Protein AF-A0A956MXD4-F1 (afdb_monomer)

Secondary structure (DSSP, 8-state):
---------TT-EEEE-S--EEEEE-TTS-EEEEE-TT-EEEEEEE-SSEEEEEEEETTTTEEEEEEEEGGGEEEEEPPPPTT-EEEES-S-TTTS--TTTT-EEEEEEE-SSEEEEEESSSTT-EEEEEGGGEEEPPGGG-SSHHHHHHHHHHHHHHHHHHHHHHHHHHHHHHHHHHHHHHHHHHHHHHHHHHHHHHHHTT-

Sequence (203 aa):
MNNKNIQIQIGDKVKVTQDLWVQWKEFGGPDNKCNLKDKEGVIVSVHEGYVTLQFDDEVLRLSGQHNISIANIEKYDILYKKGDRVKIINFDSITGLDPNKNDIGNVVEDNGKYVKVNIKNDIYEWRNMYRNSIEPLNDDIIMDNTNNEKELIDREFNNYKGSLCDMIRTAQREKSNIEQRILDLTNELNRIEKLRNNINGII

Foldseek 3Di:
DDPPPDDDDAFFKKAFADFDKDWDDDDVDDIDIDTRHRFIFGFHADDVQWTWTQGDDPPVPSGDTDIDGPVRIDTDGDDADFFFKKFFCAADPPPNDDPRHRFIWTFHDDDRQWTWTDTDPPDDDTDTGGRVRIGTDDPVPPPPVVVVVVVVVVVVVVVVVVVVVVVVVVVVVVVVVVVVVVVVVVVVVVVVVVVVVVVVVVD

Mean predicted aligned error: 18.54 Å

Structure (mmCIF, N/CA/C/O backbone):
data_AF-A0A956MXD4-F1
#
_entry.id   AF-A0A956MXD4-F1
#
loop_
_atom_site.group_PDB
_atom_site.id
_atom_site.type_symbol
_atom_site.label_atom_id
_atom_site.label_alt_id
_atom_site.label_comp_id
_atom_site.label_asym_id
_atom_site.label_entity_id
_atom_site.label_seq_id
_atom_site.pdbx_PDB_ins_code
_atom_site.Cartn_x
_atom_site.Cartn_y
_atom_site.Cartn_z
_atom_site.occupancy
_atom_site.B_iso_or_equiv
_atom_site.auth_seq_id
_atom_site.auth_comp_id
_atom_site.auth_asym_id
_atom_site.auth_atom_id
_atom_site.pdbx_PDB_model_num
ATOM 1 N N . MET A 1 1 ? 19.499 15.879 -2.346 1.00 28.41 1 MET A N 1
ATOM 2 C CA . MET A 1 1 ? 18.985 14.982 -3.402 1.00 28.41 1 MET A CA 1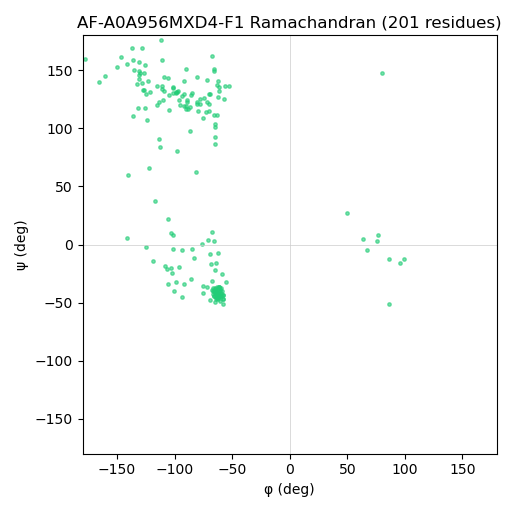
ATOM 3 C C . MET A 1 1 ? 18.239 13.864 -2.701 1.00 28.41 1 MET A C 1
ATOM 5 O O . MET A 1 1 ? 18.867 13.112 -1.971 1.00 28.41 1 MET A O 1
ATOM 9 N N . ASN A 1 2 ? 16.910 13.833 -2.813 1.00 25.27 2 ASN A N 1
ATOM 10 C CA . ASN A 1 2 ? 16.103 12.775 -2.208 1.00 25.27 2 ASN A CA 1
ATOM 11 C C . ASN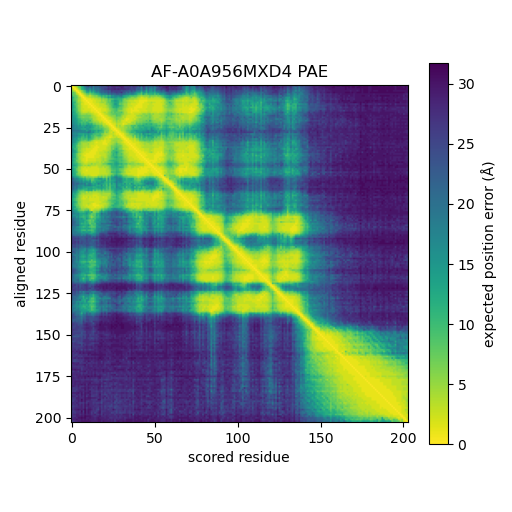 A 1 2 ? 16.258 11.517 -3.060 1.00 25.27 2 ASN A C 1
ATOM 13 O O . ASN A 1 2 ? 15.747 11.473 -4.178 1.00 25.27 2 ASN A O 1
ATOM 17 N N . ASN A 1 3 ? 16.966 10.516 -2.535 1.00 27.66 3 ASN A N 1
ATOM 18 C CA . ASN A 1 3 ? 1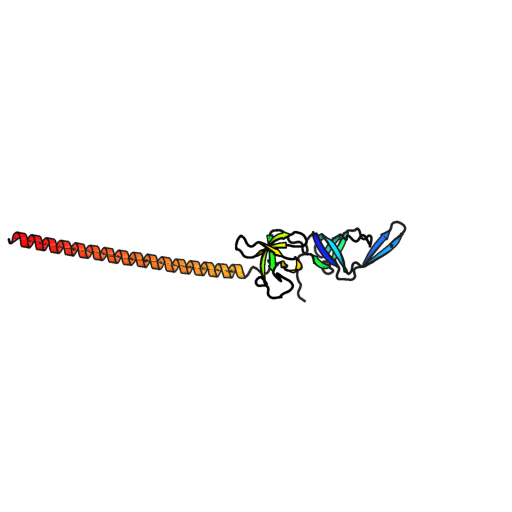6.921 9.161 -3.069 1.00 27.66 3 ASN A CA 1
ATOM 19 C C . ASN A 1 3 ? 15.498 8.637 -2.864 1.00 27.66 3 ASN A C 1
ATOM 21 O O . ASN A 1 3 ? 15.159 8.110 -1.807 1.00 27.66 3 ASN A O 1
ATOM 25 N N . LYS A 1 4 ? 14.643 8.814 -3.875 1.00 39.03 4 LYS A N 1
ATOM 26 C CA . LYS A 1 4 ? 13.468 7.964 -4.024 1.00 39.03 4 LYS A CA 1
ATOM 27 C C . LYS A 1 4 ? 14.018 6.567 -4.299 1.00 39.03 4 LYS A C 1
ATOM 29 O O . LYS A 1 4 ? 14.466 6.300 -5.409 1.00 39.03 4 LYS A O 1
ATOM 34 N N . ASN A 1 5 ? 14.041 5.709 -3.281 1.00 43.53 5 ASN A N 1
ATOM 35 C CA . ASN A 1 5 ? 14.213 4.272 -3.469 1.00 43.53 5 ASN A CA 1
ATOM 36 C C . ASN A 1 5 ? 12.983 3.783 -4.239 1.00 43.53 5 ASN A C 1
ATOM 38 O O . ASN A 1 5 ? 11.954 3.446 -3.656 1.00 43.53 5 ASN A O 1
ATOM 42 N N . ILE A 1 6 ? 13.055 3.866 -5.567 1.00 53.03 6 ILE A N 1
ATOM 43 C CA . ILE A 1 6 ? 12.053 3.292 -6.453 1.00 53.03 6 ILE A CA 1
ATOM 44 C C . ILE A 1 6 ? 12.238 1.783 -6.338 1.00 53.03 6 ILE A C 1
ATOM 46 O O . ILE A 1 6 ? 13.292 1.256 -6.686 1.00 53.03 6 ILE A O 1
ATOM 50 N N . GLN A 1 7 ? 11.233 1.092 -5.805 1.00 65.38 7 GLN A N 1
ATOM 51 C CA . GLN A 1 7 ? 11.228 -0.362 -5.770 1.00 65.38 7 GLN A CA 1
ATOM 52 C C . GLN A 1 7 ? 10.969 -0.879 -7.191 1.00 65.38 7 GLN A C 1
ATOM 54 O O . GLN A 1 7 ? 9.908 -0.646 -7.784 1.00 65.38 7 GLN A O 1
ATOM 59 N N . ILE A 1 8 ? 11.978 -1.542 -7.748 1.00 71.00 8 ILE A N 1
ATOM 60 C CA . ILE A 1 8 ? 11.989 -2.051 -9.116 1.00 71.00 8 ILE A CA 1
ATOM 61 C C . ILE A 1 8 ? 11.783 -3.564 -9.081 1.00 71.00 8 ILE A C 1
ATOM 63 O O . ILE A 1 8 ? 12.469 -4.270 -8.342 1.00 71.00 8 ILE A O 1
ATOM 67 N N . GLN A 1 9 ? 10.823 -4.061 -9.856 1.00 74.12 9 GLN A N 1
ATOM 68 C CA . GLN A 1 9 ? 10.410 -5.458 -9.888 1.00 74.12 9 GLN A CA 1
ATOM 69 C C . GLN A 1 9 ? 10.348 -5.990 -11.323 1.00 74.12 9 GLN A C 1
ATOM 71 O O . GLN A 1 9 ? 10.179 -5.251 -12.290 1.00 74.12 9 GLN A O 1
ATOM 76 N N . ILE A 1 10 ? 10.454 -7.312 -11.454 1.00 76.50 10 ILE A N 1
ATOM 77 C CA . ILE A 1 10 ? 10.225 -8.008 -12.724 1.00 76.50 10 ILE A CA 1
ATOM 78 C C . ILE A 1 10 ? 8.778 -7.766 -13.181 1.00 76.50 10 ILE A C 1
ATOM 80 O O . ILE A 1 10 ? 7.843 -7.927 -12.398 1.00 76.50 10 ILE A O 1
ATOM 84 N N . GLY A 1 11 ? 8.615 -7.398 -14.451 1.00 70.31 11 GLY A N 1
ATOM 85 C CA . GLY A 1 11 ? 7.352 -7.057 -15.104 1.00 70.31 11 GLY A CA 1
ATOM 86 C C . GLY A 1 11 ? 7.043 -5.558 -15.135 1.00 70.31 11 GLY A C 1
ATOM 87 O O . GLY A 1 11 ? 6.202 -5.134 -15.926 1.00 70.31 11 GLY A O 1
ATOM 88 N N . ASP A 1 12 ? 7.725 -4.748 -14.323 1.00 77.12 12 ASP A N 1
ATOM 89 C CA . ASP A 1 12 ? 7.553 -3.297 -14.351 1.00 77.12 12 ASP A CA 1
ATOM 90 C C . ASP A 1 12 ? 7.954 -2.726 -15.714 1.00 77.12 12 ASP A C 1
ATOM 92 O O . ASP A 1 12 ? 8.972 -3.135 -16.288 1.00 77.12 12 ASP A O 1
ATOM 96 N N . LYS A 1 13 ? 7.189 -1.741 -16.204 1.00 81.56 13 LYS A N 1
ATOM 97 C CA . LYS A 1 13 ? 7.595 -0.986 -17.390 1.00 81.56 13 LYS A CA 1
ATOM 98 C C . LYS A 1 13 ? 8.338 0.264 -16.979 1.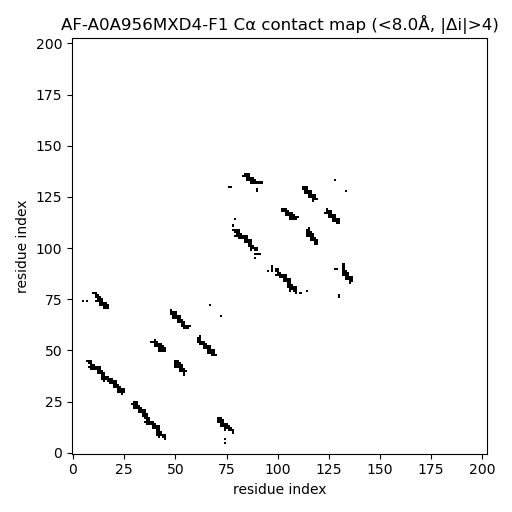00 81.56 13 LYS A C 1
ATOM 100 O O . LYS A 1 13 ? 7.874 1.075 -16.166 1.00 81.56 13 LYS A O 1
ATOM 105 N N . VAL A 1 14 ? 9.509 0.414 -17.571 1.00 83.19 14 VAL A N 1
ATOM 106 C CA . VAL A 1 14 ? 10.413 1.516 -17.289 1.00 83.19 14 VAL A CA 1
ATOM 107 C C . VAL A 1 14 ? 10.872 2.157 -18.584 1.00 83.19 14 VAL A C 1
ATOM 109 O O . VAL A 1 14 ? 10.973 1.516 -19.629 1.00 83.19 14 VAL A O 1
ATOM 112 N N . LYS A 1 15 ? 11.130 3.451 -18.500 1.00 86.31 15 LYS A N 1
ATOM 113 C CA . LYS A 1 15 ? 11.615 4.285 -19.578 1.00 86.31 15 LYS A CA 1
ATOM 114 C C . LYS A 1 15 ? 13.056 4.652 -19.272 1.00 86.31 15 LYS A C 1
ATOM 116 O O . LYS A 1 15 ? 13.367 5.054 -18.154 1.00 86.31 15 LYS A O 1
ATOM 121 N N . VAL A 1 16 ? 13.951 4.516 -20.237 1.00 85.06 16 VAL A N 1
ATOM 122 C CA . VAL A 1 16 ? 15.352 4.914 -20.053 1.00 85.06 16 VAL A CA 1
ATOM 123 C C . VAL A 1 16 ? 15.445 6.442 -20.082 1.00 85.06 16 VAL A C 1
ATOM 125 O O . VAL A 1 16 ? 14.986 7.081 -21.027 1.00 85.06 16 VAL A O 1
ATOM 128 N N . THR A 1 17 ? 16.037 7.047 -19.054 1.00 81.62 17 THR A N 1
ATOM 129 C CA . THR A 1 17 ? 16.079 8.513 -18.878 1.00 81.62 17 THR A CA 1
ATOM 130 C C . THR A 1 17 ? 17.357 9.163 -19.393 1.00 81.62 17 THR A C 1
ATOM 132 O O . THR A 1 17 ? 17.383 10.368 -19.650 1.00 81.62 17 THR A O 1
ATOM 135 N N . GLN A 1 18 ? 18.425 8.382 -19.557 1.00 81.12 18 GLN A N 1
ATOM 136 C CA . GLN A 1 18 ? 19.730 8.873 -19.993 1.00 81.12 18 GLN A CA 1
ATOM 137 C C . GLN A 1 18 ? 20.099 8.391 -21.393 1.00 81.12 18 GLN A C 1
ATOM 139 O O . GLN A 1 18 ? 19.600 7.376 -21.874 1.00 81.12 18 GLN A O 1
ATOM 144 N N . ASP A 1 19 ? 21.015 9.123 -22.028 1.00 84.00 19 ASP A N 1
ATOM 145 C CA . ASP A 1 19 ? 21.634 8.717 -23.286 1.00 84.00 19 ASP A CA 1
ATOM 146 C C . ASP A 1 19 ? 22.463 7.446 -23.070 1.00 84.00 19 ASP A C 1
ATOM 148 O O . ASP A 1 19 ? 23.558 7.483 -22.509 1.00 84.00 19 ASP A O 1
ATOM 152 N N . LEU A 1 20 ? 21.922 6.309 -23.511 1.00 81.56 20 LEU A N 1
ATOM 153 C CA . LEU A 1 20 ? 22.540 4.996 -23.374 1.00 81.56 20 LEU A CA 1
ATOM 154 C C . LEU A 1 20 ? 22.675 4.362 -24.752 1.00 81.56 20 LEU A C 1
ATOM 156 O O . LEU A 1 20 ? 21.697 3.929 -25.355 1.00 81.56 20 LEU A O 1
ATOM 160 N N . TRP A 1 21 ? 23.906 4.307 -25.248 1.00 81.38 21 TRP A N 1
ATOM 161 C CA . TRP A 1 21 ? 24.202 3.766 -26.566 1.00 81.38 21 TRP A CA 1
ATOM 162 C C . TRP A 1 21 ? 24.524 2.281 -26.471 1.00 81.38 21 TRP A C 1
ATOM 164 O O . TRP A 1 21 ? 25.501 1.892 -25.835 1.00 81.38 21 TRP A O 1
ATOM 174 N N . VAL A 1 22 ? 23.722 1.459 -27.138 1.00 78.12 22 VAL A N 1
ATOM 175 C CA . VAL A 1 22 ? 24.007 0.038 -27.331 1.00 78.12 22 VAL A CA 1
ATOM 176 C C . VAL A 1 22 ? 24.541 -0.152 -28.739 1.00 78.12 22 VAL A C 1
ATOM 178 O O . VAL A 1 22 ? 23.949 0.336 -29.701 1.00 78.12 22 VAL A O 1
ATOM 181 N N . GLN A 1 23 ? 25.668 -0.850 -28.851 1.00 75.00 23 GLN A N 1
ATOM 182 C CA . GLN A 1 23 ? 26.276 -1.217 -30.122 1.00 75.00 23 GLN A CA 1
ATOM 183 C C . GLN A 1 23 ? 26.151 -2.725 -30.325 1.00 75.00 23 GLN A C 1
ATOM 185 O O . GLN A 1 23 ? 26.399 -3.502 -29.403 1.00 75.00 23 GLN A O 1
ATOM 190 N N . TRP A 1 24 ? 25.792 -3.140 -31.533 1.00 72.06 24 TRP A N 1
ATOM 191 C CA . TRP A 1 24 ? 25.831 -4.540 -31.938 1.00 72.06 24 TRP A CA 1
ATOM 192 C C . TRP A 1 24 ? 26.421 -4.669 -33.334 1.00 72.06 24 TRP A C 1
ATOM 194 O O . TRP A 1 24 ? 26.448 -3.720 -34.120 1.00 72.06 24 TRP A O 1
ATOM 204 N N . LYS A 1 25 ? 26.902 -5.873 -33.630 1.00 69.88 25 LYS A N 1
ATOM 205 C CA . LYS A 1 25 ? 27.494 -6.211 -34.916 1.00 69.88 25 LYS A CA 1
ATOM 206 C C . LYS A 1 25 ? 26.638 -7.259 -35.598 1.00 69.88 25 LYS A C 1
ATOM 208 O O . LYS A 1 25 ? 26.445 -8.347 -35.060 1.00 69.88 25 LYS A O 1
ATOM 213 N N . GLU A 1 26 ? 26.122 -6.928 -36.773 1.00 67.06 26 GLU A N 1
ATOM 214 C CA . GLU A 1 26 ? 25.463 -7.921 -37.614 1.00 67.06 26 GLU A CA 1
ATOM 215 C C . GLU A 1 26 ? 26.515 -8.863 -38.207 1.00 67.06 26 GLU A C 1
ATOM 217 O O . GLU A 1 26 ? 27.624 -8.450 -38.560 1.00 67.06 26 GLU A O 1
ATOM 222 N N . PHE A 1 27 ? 26.190 -10.152 -38.308 1.00 59.16 27 PHE A N 1
ATOM 223 C CA . PHE A 1 27 ? 27.107 -11.124 -38.891 1.00 59.16 27 PHE A CA 1
ATOM 224 C C . PHE A 1 27 ? 27.358 -10.781 -40.368 1.00 59.16 27 PHE A C 1
ATOM 226 O O . PHE A 1 27 ? 26.455 -10.875 -41.195 1.00 59.16 27 PHE A O 1
ATOM 233 N N . GLY A 1 28 ? 28.583 -10.354 -40.691 1.00 74.69 28 GLY A N 1
ATOM 234 C CA . GLY A 1 28 ? 28.958 -9.902 -42.036 1.00 74.69 28 GLY A CA 1
ATOM 235 C C . GLY A 1 28 ? 28.481 -8.489 -42.412 1.00 74.69 28 GLY A C 1
ATOM 236 O O . GLY A 1 28 ? 28.643 -8.103 -43.567 1.00 74.69 28 GLY A O 1
ATOM 237 N N . GLY A 1 29 ? 27.917 -7.725 -41.469 1.00 74.50 29 GLY A N 1
ATOM 238 C CA . GLY A 1 29 ? 27.397 -6.370 -41.683 1.00 74.50 29 GLY A CA 1
ATOM 239 C C . GLY A 1 29 ? 28.196 -5.268 -40.967 1.00 74.50 29 GLY A C 1
ATOM 240 O O . GLY A 1 29 ? 29.159 -5.560 -40.248 1.00 74.50 29 GLY A O 1
ATOM 241 N N . PRO A 1 30 ? 27.826 -3.989 -41.175 1.00 76.00 30 PRO A N 1
ATOM 242 C CA . PRO A 1 30 ? 28.413 -2.860 -40.459 1.00 76.00 30 PRO A CA 1
ATOM 243 C C . PRO A 1 30 ? 28.036 -2.871 -38.968 1.00 76.00 30 PRO A C 1
ATOM 245 O O . PRO A 1 30 ? 27.072 -3.515 -38.550 1.00 76.00 30 PRO A O 1
ATOM 248 N N . ASP A 1 31 ? 28.796 -2.132 -38.159 1.00 77.62 31 ASP A N 1
ATOM 249 C CA . ASP A 1 31 ? 28.447 -1.907 -36.757 1.00 77.62 31 ASP A CA 1
ATOM 250 C C . ASP A 1 31 ? 27.206 -1.007 -36.661 1.00 77.62 31 ASP A C 1
ATOM 252 O O . ASP A 1 31 ? 27.164 0.080 -37.242 1.00 77.62 31 ASP A O 1
ATOM 256 N N . ASN A 1 32 ? 26.215 -1.436 -35.882 1.00 78.00 32 ASN A N 1
ATOM 257 C CA . ASN A 1 32 ? 25.004 -0.676 -35.602 1.00 78.00 32 ASN A CA 1
ATOM 258 C C . ASN A 1 32 ? 25.056 -0.120 -34.181 1.00 78.00 32 ASN A C 1
ATOM 260 O O . ASN A 1 32 ? 25.542 -0.780 -33.263 1.00 78.00 32 ASN A O 1
ATOM 264 N N . LYS A 1 33 ? 24.529 1.092 -33.988 1.00 80.69 33 LYS A N 1
ATOM 265 C CA . LYS A 1 33 ? 24.355 1.687 -32.661 1.00 80.69 33 LYS A CA 1
ATOM 266 C C . LYS A 1 33 ? 22.960 2.276 -32.516 1.00 80.69 33 LYS A C 1
ATOM 268 O O . LYS A 1 33 ? 22.482 2.953 -33.424 1.00 80.69 33 LYS A O 1
ATOM 273 N N . CYS A 1 34 ? 22.340 2.069 -31.363 1.00 79.75 34 CYS A N 1
ATOM 274 C CA . CYS A 1 34 ? 21.065 2.680 -31.014 1.00 79.75 34 CYS A CA 1
ATOM 275 C C . CYS A 1 34 ? 21.161 3.361 -29.653 1.00 79.75 34 CYS A C 1
ATOM 277 O O . CYS A 1 34 ? 21.778 2.828 -28.732 1.00 79.75 34 CYS A O 1
ATOM 279 N N . ASN A 1 35 ? 20.556 4.541 -29.540 1.00 85.38 35 ASN A N 1
ATOM 280 C CA . ASN A 1 35 ? 20.372 5.209 -28.263 1.00 85.38 35 ASN A CA 1
ATOM 281 C C . ASN A 1 35 ? 19.047 4.747 -27.654 1.00 85.38 35 ASN A C 1
ATOM 283 O O . ASN A 1 35 ? 17.998 4.866 -28.287 1.00 85.38 35 ASN A O 1
ATOM 287 N N . LEU A 1 36 ? 19.110 4.229 -26.433 1.00 84.94 36 LEU A N 1
ATOM 288 C CA . LEU A 1 36 ? 17.952 3.750 -25.695 1.00 84.94 36 LEU A CA 1
ATOM 289 C C . LEU A 1 36 ? 17.231 4.857 -24.929 1.00 84.94 36 LEU A C 1
ATOM 291 O O . LEU A 1 36 ? 16.196 4.571 -24.343 1.00 84.94 36 LEU A O 1
ATOM 295 N N . LYS A 1 37 ? 17.723 6.102 -24.922 1.00 86.88 37 LYS A N 1
ATOM 296 C CA . LYS A 1 37 ? 17.021 7.207 -24.263 1.00 86.88 37 LYS A CA 1
ATOM 297 C C . LYS A 1 37 ? 15.581 7.312 -24.750 1.00 86.88 37 LYS A C 1
ATOM 299 O O . LYS A 1 37 ? 15.293 7.201 -25.939 1.00 86.88 37 LYS A O 1
ATOM 304 N N . ASP A 1 38 ? 14.693 7.522 -23.793 1.00 82.12 38 ASP A N 1
ATOM 305 C CA . ASP A 1 38 ? 13.252 7.577 -23.959 1.00 82.12 38 ASP A CA 1
ATOM 306 C C . ASP A 1 38 ? 12.583 6.277 -24.429 1.00 82.12 38 ASP A C 1
ATOM 308 O O . ASP A 1 38 ? 11.367 6.264 -24.618 1.00 82.12 38 ASP A O 1
ATOM 312 N N . LYS A 1 39 ? 13.333 5.176 -24.567 1.00 84.69 39 LYS A N 1
ATOM 313 C CA . LYS A 1 39 ? 12.768 3.872 -24.907 1.00 84.69 39 LYS A CA 1
ATOM 314 C C . LYS A 1 39 ? 12.179 3.182 -23.696 1.00 84.69 39 LYS A C 1
ATOM 316 O O . LYS A 1 39 ? 12.697 3.266 -22.582 1.00 84.69 39 LYS A O 1
ATOM 321 N N . GLU A 1 40 ? 11.091 2.487 -23.970 1.00 85.31 40 GLU A N 1
ATOM 322 C CA . GLU A 1 40 ? 10.289 1.756 -23.010 1.00 85.31 40 GLU A CA 1
ATOM 323 C C . GLU A 1 40 ? 10.657 0.275 -23.054 1.00 85.31 40 GLU A C 1
ATOM 325 O O . GLU A 1 40 ? 10.738 -0.323 -24.127 1.00 85.31 40 GLU A O 1
ATOM 330 N N . GLY A 1 41 ? 10.891 -0.312 -21.886 1.00 84.19 41 GLY A N 1
ATOM 331 C CA . GLY A 1 41 ? 11.212 -1.724 -21.745 1.00 84.19 41 GLY A CA 1
ATOM 332 C C . GLY A 1 41 ? 10.551 -2.320 -20.512 1.00 84.19 41 GLY A C 1
ATOM 333 O O . GLY A 1 41 ? 10.237 -1.621 -19.546 1.00 84.19 41 GLY A O 1
ATOM 334 N N . VAL A 1 42 ? 10.349 -3.631 -20.548 1.00 81.44 42 VAL A N 1
ATOM 335 C CA . VAL A 1 42 ? 9.838 -4.409 -19.418 1.00 81.44 42 VAL A CA 1
ATOM 336 C C . VAL A 1 42 ? 11.016 -5.029 -18.688 1.00 81.44 42 VAL A C 1
ATOM 338 O O . VAL A 1 42 ? 11.887 -5.638 -19.309 1.00 81.44 42 VAL A O 1
ATOM 341 N N . ILE A 1 43 ? 11.052 -4.910 -17.367 1.00 81.31 43 ILE A N 1
ATOM 342 C CA . ILE A 1 43 ? 12.098 -5.554 -16.573 1.00 81.31 43 ILE A CA 1
ATOM 343 C C . ILE A 1 43 ? 11.869 -7.059 -16.554 1.00 81.31 43 ILE A C 1
ATOM 345 O O . ILE A 1 43 ? 10.827 -7.529 -16.107 1.00 81.31 43 ILE A O 1
ATOM 349 N N . VAL A 1 44 ? 12.858 -7.827 -16.996 1.00 80.25 44 VAL A N 1
ATOM 350 C CA . VAL A 1 44 ? 12.809 -9.297 -17.000 1.00 80.25 44 VAL A CA 1
ATOM 351 C C . VAL A 1 44 ? 13.698 -9.924 -15.927 1.00 80.25 44 VAL A C 1
ATOM 353 O O . VAL A 1 44 ? 13.433 -11.044 -15.499 1.00 80.25 44 VAL A O 1
ATOM 356 N N . SER A 1 45 ? 14.697 -9.196 -15.422 1.00 79.44 45 SER A N 1
ATOM 357 C CA . SER A 1 45 ? 15.460 -9.573 -14.227 1.00 79.44 45 SER A CA 1
ATOM 358 C C . SER A 1 45 ? 15.979 -8.345 -13.477 1.00 79.44 45 SER A C 1
ATOM 360 O O . SER A 1 45 ? 16.189 -7.276 -14.055 1.00 79.44 45 SER A O 1
ATOM 362 N N . VAL A 1 46 ? 16.176 -8.503 -12.166 1.00 80.12 46 VAL A N 1
ATOM 363 C CA . VAL A 1 46 ? 16.692 -7.463 -11.268 1.00 80.12 46 VAL A CA 1
ATOM 364 C C . VAL A 1 46 ? 17.968 -7.972 -10.611 1.00 80.12 46 VAL A C 1
ATOM 366 O O . VAL A 1 46 ? 17.995 -9.080 -10.076 1.00 80.12 46 VAL A O 1
ATOM 369 N N . HIS A 1 47 ? 19.014 -7.153 -10.645 1.00 83.69 47 HIS A N 1
ATOM 370 C CA . HIS A 1 47 ? 20.309 -7.416 -10.033 1.00 83.69 47 HIS A CA 1
ATOM 371 C C . HIS A 1 47 ? 20.725 -6.226 -9.158 1.00 83.69 47 HIS A C 1
ATOM 373 O O . HIS A 1 47 ? 20.120 -5.152 -9.198 1.00 83.69 47 HIS A O 1
ATOM 379 N N . GLU A 1 48 ? 21.769 -6.399 -8.349 1.00 78.38 48 GLU A N 1
ATOM 380 C CA . GLU A 1 48 ? 22.310 -5.301 -7.548 1.00 78.38 48 GLU A CA 1
ATOM 381 C C . GLU A 1 48 ? 22.902 -4.220 -8.475 1.00 78.38 48 GLU A C 1
ATOM 383 O O . GLU A 1 48 ? 23.882 -4.446 -9.183 1.00 78.38 48 GLU A O 1
ATOM 388 N N . GLY A 1 49 ? 22.258 -3.048 -8.519 1.00 76.94 49 GLY A N 1
ATOM 389 C CA . GLY A 1 49 ? 22.695 -1.881 -9.297 1.00 76.94 49 GLY A CA 1
ATOM 390 C C . GLY A 1 49 ? 22.232 -1.820 -10.761 1.00 76.94 49 GLY A C 1
ATOM 391 O O . GLY A 1 49 ? 22.326 -0.754 -11.372 1.00 76.94 49 GLY A O 1
ATOM 392 N N . TYR A 1 50 ? 21.687 -2.898 -11.333 1.00 84.88 50 TYR A N 1
ATOM 393 C CA . TYR A 1 50 ? 21.180 -2.914 -12.712 1.00 84.88 50 TYR A CA 1
ATOM 394 C C . TYR A 1 50 ? 19.972 -3.841 -12.891 1.00 84.88 50 TYR A C 1
ATOM 396 O O . TYR A 1 50 ? 19.725 -4.743 -12.096 1.00 84.88 50 TYR A O 1
ATOM 404 N N . VAL A 1 51 ? 19.226 -3.631 -13.970 1.00 82.88 51 VAL A N 1
ATOM 405 C CA . VAL A 1 51 ? 18.128 -4.498 -14.409 1.00 82.88 51 VAL A CA 1
ATOM 406 C C . VAL A 1 51 ? 18.338 -4.938 -15.841 1.00 82.88 51 VAL A C 1
ATOM 408 O O . VAL A 1 51 ? 18.978 -4.236 -16.620 1.00 82.88 51 VAL A O 1
ATOM 411 N N . THR A 1 52 ? 17.764 -6.072 -16.210 1.00 82.62 52 THR A N 1
ATOM 412 C CA . THR A 1 52 ? 17.675 -6.472 -17.610 1.00 82.62 52 THR A CA 1
ATOM 413 C C . THR A 1 52 ? 16.323 -6.039 -18.156 1.00 82.62 52 THR A C 1
ATOM 415 O O . THR A 1 52 ? 15.284 -6.456 -17.642 1.00 82.62 52 THR A O 1
ATOM 418 N N . LEU A 1 53 ? 16.332 -5.194 -19.188 1.00 85.19 53 LEU A N 1
ATOM 419 C CA . LEU A 1 53 ? 15.133 -4.769 -19.904 1.00 85.19 53 LEU A CA 1
ATOM 420 C C . LEU A 1 53 ? 14.958 -5.576 -21.180 1.00 85.19 53 LEU A C 1
ATOM 422 O O . LEU A 1 53 ? 15.885 -5.675 -21.983 1.00 85.19 53 LEU A O 1
ATOM 426 N N . GLN A 1 54 ? 13.752 -6.096 -21.373 1.00 84.00 54 GLN A N 1
ATOM 427 C CA . GLN A 1 54 ? 13.269 -6.558 -22.661 1.00 84.00 54 GLN A CA 1
ATOM 428 C C . GLN A 1 54 ? 12.576 -5.388 -23.355 1.00 84.00 54 GLN A C 1
ATOM 430 O O . GLN A 1 54 ? 11.586 -4.855 -22.849 1.00 84.00 54 GLN A O 1
ATOM 435 N N . PHE A 1 55 ? 13.098 -5.004 -24.514 1.00 81.62 55 PHE A N 1
ATOM 436 C CA . PHE A 1 55 ? 12.435 -4.053 -25.398 1.00 81.62 55 PHE A CA 1
ATOM 437 C C . PHE A 1 55 ? 11.565 -4.828 -26.387 1.00 81.62 55 PHE A C 1
ATOM 439 O O . PHE A 1 55 ? 11.954 -5.902 -26.857 1.00 81.62 55 PHE A O 1
ATOM 446 N N . ASP A 1 56 ? 10.385 -4.287 -26.665 1.00 65.69 56 ASP A N 1
ATOM 447 C CA . ASP A 1 56 ? 9.464 -4.797 -27.679 1.00 65.69 56 ASP A CA 1
ATOM 448 C C . ASP A 1 56 ? 9.202 -3.666 -28.681 1.00 65.69 56 ASP A C 1
ATOM 450 O O . ASP A 1 56 ? 8.141 -3.048 -28.717 1.00 65.69 56 ASP A O 1
ATOM 454 N N . ASP A 1 57 ? 10.262 -3.283 -29.399 1.00 62.56 57 ASP A N 1
ATOM 455 C CA . ASP A 1 57 ? 10.213 -2.242 -30.427 1.00 62.56 57 ASP A CA 1
ATOM 456 C C . ASP A 1 57 ? 10.468 -2.879 -31.800 1.00 62.56 57 ASP A C 1
ATOM 458 O O . ASP A 1 57 ? 11.609 -3.011 -32.262 1.00 62.56 57 ASP A O 1
ATOM 462 N N . GLU A 1 58 ? 9.374 -3.288 -32.451 1.00 52.25 58 GLU A N 1
ATOM 463 C CA . GLU A 1 58 ? 9.374 -3.861 -33.802 1.00 52.25 58 GLU A CA 1
ATOM 464 C C . GLU A 1 58 ? 9.968 -2.898 -34.848 1.00 52.25 58 GLU A C 1
ATOM 466 O O . GLU A 1 58 ? 10.514 -3.342 -35.861 1.00 52.25 58 GLU A O 1
ATOM 471 N N . VAL A 1 59 ? 9.925 -1.582 -34.599 1.00 49.75 59 VAL A N 1
ATOM 472 C CA . VAL A 1 59 ? 10.420 -0.551 -35.526 1.00 49.75 59 VAL A CA 1
ATOM 473 C C . VAL A 1 59 ? 11.947 -0.489 -35.518 1.00 49.75 59 VAL A C 1
ATOM 475 O O . VAL A 1 59 ? 12.563 -0.274 -36.562 1.00 49.75 59 VAL A O 1
ATOM 478 N N . LEU A 1 60 ? 12.576 -0.707 -34.361 1.00 48.09 60 LEU A N 1
ATOM 479 C CA . LEU A 1 60 ? 14.035 -0.659 -34.218 1.00 48.09 60 LEU A CA 1
ATOM 480 C C . LEU A 1 60 ? 14.725 -2.016 -34.358 1.00 48.09 60 LEU A C 1
ATOM 482 O O . LEU A 1 60 ? 15.955 -2.064 -34.320 1.00 48.09 60 LEU A O 1
ATOM 486 N N . ARG A 1 61 ? 13.962 -3.111 -34.499 1.00 53.88 61 ARG A N 1
ATOM 487 C CA . ARG A 1 61 ? 14.479 -4.492 -34.405 1.00 53.88 61 ARG A CA 1
ATOM 488 C C . ARG A 1 61 ? 15.337 -4.708 -33.151 1.00 53.88 61 ARG A C 1
ATOM 490 O O . ARG A 1 61 ? 16.216 -5.567 -33.128 1.00 53.88 61 ARG A O 1
ATOM 497 N N . LEU A 1 62 ? 15.074 -3.934 -32.097 1.00 53.81 62 LEU A N 1
ATOM 498 C CA . LEU A 1 62 ? 15.669 -4.105 -30.776 1.00 53.81 62 LEU A CA 1
ATOM 499 C C . LEU A 1 62 ? 14.897 -5.211 -30.053 1.00 53.81 62 LEU A C 1
ATOM 501 O O . LEU A 1 62 ? 14.244 -4.984 -29.042 1.00 53.81 62 LEU A O 1
ATOM 505 N N . SER A 1 63 ? 14.938 -6.420 -30.609 1.00 55.81 63 SER A N 1
ATOM 506 C CA . SER A 1 63 ? 14.472 -7.618 -29.922 1.00 55.81 63 SER A CA 1
ATOM 507 C C . SER A 1 63 ? 15.639 -8.144 -29.098 1.00 55.81 63 SER A C 1
ATOM 509 O O . SER A 1 63 ? 16.548 -8.787 -29.629 1.00 55.81 63 SER A O 1
ATOM 511 N N . GLY A 1 64 ? 15.665 -7.821 -27.809 1.00 65.88 64 GLY A N 1
ATOM 512 C CA . GLY A 1 64 ? 16.797 -8.199 -26.979 1.00 65.88 64 GLY A CA 1
ATOM 513 C C . GLY A 1 64 ? 16.661 -7.801 -25.523 1.00 65.88 64 GLY A C 1
ATOM 514 O O . GLY A 1 64 ? 15.886 -6.919 -25.153 1.00 65.88 64 GLY A O 1
ATOM 515 N N . GLN A 1 65 ? 17.454 -8.488 -24.711 1.00 79.81 65 GLN A N 1
ATOM 516 C CA . GLN A 1 65 ? 17.627 -8.216 -23.299 1.00 79.81 65 GLN A CA 1
ATOM 517 C C . GLN A 1 65 ? 18.874 -7.355 -23.109 1.00 79.81 65 GLN A C 1
ATOM 519 O O . GLN A 1 65 ? 19.963 -7.734 -23.544 1.00 79.81 65 GLN A O 1
ATOM 524 N N . HIS A 1 66 ? 18.726 -6.206 -22.455 1.00 83.44 66 HIS A N 1
ATOM 525 C CA . HIS A 1 66 ? 19.840 -5.297 -22.197 1.00 83.44 66 HIS A CA 1
ATOM 526 C C . HIS A 1 66 ? 19.947 -4.962 -20.716 1.00 83.44 66 HIS A C 1
ATOM 528 O O . HIS A 1 66 ? 18.958 -4.604 -20.080 1.00 83.44 66 HIS A O 1
ATOM 534 N N . ASN A 1 67 ? 21.165 -5.041 -20.183 1.00 84.88 67 ASN A N 1
ATOM 535 C CA . ASN A 1 67 ? 21.453 -4.661 -18.806 1.00 84.88 67 ASN A CA 1
ATOM 536 C C . ASN A 1 67 ? 21.590 -3.142 -18.712 1.00 84.88 67 ASN A C 1
ATOM 538 O O . ASN A 1 67 ? 22.450 -2.549 -19.363 1.00 84.88 67 ASN A O 1
ATOM 542 N N . ILE A 1 68 ? 20.750 -2.520 -17.895 1.00 83.69 68 ILE A N 1
ATOM 543 C CA . ILE A 1 68 ? 20.681 -1.075 -17.716 1.00 83.69 68 ILE A CA 1
ATOM 544 C C . ILE A 1 68 ? 20.785 -0.756 -16.233 1.00 83.69 68 ILE A C 1
ATOM 546 O O . ILE A 1 68 ? 20.118 -1.369 -15.403 1.00 83.69 68 ILE A O 1
ATOM 550 N N . SER A 1 69 ? 21.632 0.218 -15.900 1.00 84.19 69 SER A N 1
ATOM 551 C CA . SER A 1 69 ? 21.737 0.728 -14.535 1.00 84.19 69 SER A CA 1
ATOM 552 C C . SER A 1 69 ? 20.376 1.203 -14.037 1.00 84.19 69 SER A C 1
ATOM 554 O O . SER A 1 69 ? 19.675 1.934 -14.739 1.00 84.19 69 SER A O 1
ATOM 556 N N . ILE A 1 70 ? 20.044 0.851 -12.797 1.00 79.12 70 ILE A N 1
ATOM 557 C CA . ILE A 1 70 ? 18.822 1.308 -12.123 1.00 79.12 70 ILE A CA 1
ATOM 558 C C . ILE A 1 70 ? 18.734 2.845 -12.109 1.00 79.12 70 ILE A C 1
ATOM 560 O O . ILE A 1 70 ? 17.650 3.407 -12.218 1.00 79.12 70 ILE A O 1
ATOM 564 N N . ALA A 1 71 ? 19.874 3.538 -12.049 1.00 81.06 71 ALA A N 1
ATOM 565 C CA . ALA A 1 71 ? 19.925 5.000 -12.064 1.00 81.06 71 ALA A CA 1
ATOM 566 C C . ALA A 1 71 ? 19.516 5.629 -13.412 1.00 81.06 71 ALA A C 1
ATOM 568 O O . ALA A 1 71 ? 19.235 6.826 -13.468 1.00 81.06 71 ALA A O 1
ATOM 569 N N . ASN A 1 72 ? 19.489 4.841 -14.490 1.00 84.06 72 ASN A N 1
ATOM 570 C CA . ASN A 1 72 ? 19.239 5.314 -15.853 1.00 84.06 72 ASN A CA 1
ATOM 571 C C . ASN A 1 72 ? 17.821 5.001 -16.336 1.00 84.06 72 ASN A C 1
ATOM 573 O O . ASN A 1 72 ? 17.537 5.150 -17.525 1.00 84.06 72 ASN A O 1
ATOM 577 N N . ILE A 1 73 ? 16.946 4.541 -15.443 1.00 78.94 73 ILE A N 1
ATOM 578 C CA . ILE A 1 73 ? 15.569 4.177 -15.761 1.00 78.94 73 ILE A CA 1
ATOM 579 C C . ILE A 1 73 ? 14.591 4.901 -14.843 1.00 78.94 73 ILE A C 1
ATOM 581 O O . ILE A 1 73 ? 14.872 5.173 -13.679 1.00 78.94 73 ILE A O 1
ATOM 585 N N . GLU A 1 74 ? 13.420 5.203 -15.382 1.00 80.44 74 GLU A N 1
ATOM 586 C CA . GLU A 1 74 ? 12.291 5.776 -14.668 1.00 80.44 74 GLU A CA 1
ATOM 587 C C . GLU A 1 74 ? 11.073 4.885 -14.865 1.00 80.44 74 GLU A C 1
ATOM 589 O O . GLU A 1 74 ? 10.724 4.488 -15.975 1.00 80.44 74 GLU A O 1
ATOM 594 N N . LYS A 1 75 ? 10.427 4.542 -13.758 1.00 71.81 75 LYS A N 1
ATOM 595 C CA . LYS A 1 75 ? 9.251 3.683 -13.747 1.00 71.81 75 LYS A CA 1
ATOM 596 C C . LYS A 1 75 ? 8.029 4.492 -14.172 1.00 71.81 75 LYS A C 1
ATOM 598 O O . LYS A 1 75 ? 7.708 5.475 -13.512 1.00 71.81 75 LYS A O 1
ATOM 603 N N . TYR A 1 76 ? 7.359 4.081 -15.248 1.00 68.94 76 TYR A N 1
ATOM 604 C CA . TYR A 1 76 ? 6.183 4.795 -15.767 1.00 68.94 76 TYR A CA 1
ATOM 605 C C . TYR A 1 76 ? 4.901 3.947 -15.760 1.00 68.94 76 TYR A C 1
ATOM 607 O O . TYR A 1 76 ? 3.812 4.508 -15.853 1.00 68.94 76 TYR A O 1
ATOM 615 N N . ASP A 1 77 ? 5.010 2.624 -15.577 1.00 65.12 77 ASP A N 1
ATOM 616 C CA . ASP A 1 77 ? 3.872 1.725 -15.349 1.00 65.12 77 ASP A CA 1
ATOM 617 C C . ASP A 1 77 ? 4.226 0.754 -14.206 1.00 65.12 77 ASP A C 1
ATOM 619 O O . ASP A 1 77 ? 5.126 -0.082 -14.334 1.00 65.12 77 ASP A O 1
ATOM 623 N N . ILE A 1 78 ? 3.569 0.917 -13.054 1.00 66.12 78 ILE A N 1
ATOM 624 C CA . ILE A 1 78 ? 3.775 0.091 -11.857 1.00 66.12 78 ILE A CA 1
ATOM 625 C C . ILE A 1 78 ? 2.829 -1.106 -11.939 1.00 66.12 78 ILE A C 1
ATOM 627 O O . ILE A 1 78 ? 1.615 -0.918 -12.020 1.00 66.12 78 ILE A O 1
ATOM 631 N N . LEU A 1 79 ? 3.372 -2.327 -11.902 1.00 68.38 79 LEU A N 1
ATOM 632 C CA . LEU A 1 79 ? 2.552 -3.513 -11.667 1.00 68.38 79 LEU A CA 1
ATOM 633 C C . LEU A 1 79 ? 2.279 -3.640 -10.174 1.00 68.38 79 LEU A C 1
ATOM 635 O O . LEU A 1 79 ? 3.213 -3.736 -9.378 1.00 68.38 79 LEU A O 1
ATOM 639 N N . TYR A 1 80 ? 1.002 -3.676 -9.811 1.00 74.38 80 TYR A N 1
ATOM 640 C CA . TYR A 1 80 ? 0.594 -3.883 -8.431 1.00 74.38 80 TYR A CA 1
ATOM 641 C C . TYR A 1 80 ? 0.240 -5.349 -8.207 1.00 74.38 80 TYR A C 1
ATOM 643 O O . TYR A 1 80 ? -0.522 -5.956 -8.963 1.00 74.38 80 TYR A O 1
ATOM 651 N N . LYS A 1 81 ? 0.778 -5.938 -7.143 1.00 76.25 81 LYS A N 1
ATOM 652 C CA . LYS A 1 81 ? 0.428 -7.289 -6.710 1.00 76.25 81 LYS A CA 1
ATOM 653 C C . LYS A 1 81 ? -0.727 -7.239 -5.726 1.00 76.25 81 LYS A C 1
ATOM 655 O O . LYS A 1 81 ? -0.900 -6.294 -4.961 1.00 76.25 81 LYS A O 1
ATOM 660 N N . LYS A 1 82 ? -1.517 -8.311 -5.712 1.00 83.31 82 LYS A N 1
ATOM 661 C CA . LYS A 1 82 ? -2.531 -8.513 -4.677 1.00 83.31 82 LYS A CA 1
ATOM 662 C C . LYS A 1 82 ? -1.861 -8.496 -3.299 1.00 83.31 82 LYS A C 1
ATOM 664 O O . LYS A 1 82 ? -0.967 -9.299 -3.045 1.00 83.31 82 LYS A O 1
ATOM 669 N N . GLY A 1 83 ? -2.344 -7.628 -2.419 1.00 80.88 83 GLY A N 1
ATOM 670 C CA . GLY A 1 83 ? -1.800 -7.394 -1.084 1.00 80.88 83 GLY A CA 1
ATOM 671 C C . GLY A 1 83 ? -0.892 -6.169 -0.978 1.00 80.88 83 GLY A C 1
ATOM 672 O O . GLY A 1 83 ? -0.631 -5.751 0.146 1.00 80.88 83 GLY A O 1
ATOM 673 N N . ASP A 1 84 ? -0.461 -5.565 -2.093 1.00 82.38 84 ASP A N 1
ATOM 674 C CA . ASP A 1 84 ? 0.353 -4.347 -2.049 1.00 82.38 84 ASP A CA 1
ATOM 675 C C . ASP A 1 84 ? -0.419 -3.215 -1.366 1.00 82.38 84 ASP A C 1
ATOM 677 O O . ASP A 1 84 ? -1.599 -2.974 -1.648 1.00 82.38 84 ASP A O 1
ATOM 681 N N . ARG A 1 85 ? 0.267 -2.500 -0.475 1.00 84.56 85 ARG A N 1
ATOM 682 C CA . ARG A 1 85 ? -0.274 -1.315 0.184 1.00 84.56 85 ARG A CA 1
ATOM 683 C C . ARG A 1 85 ? -0.039 -0.106 -0.695 1.00 84.56 85 ARG A C 1
ATOM 685 O O . ARG A 1 85 ? 1.081 0.167 -1.126 1.00 84.56 85 ARG A O 1
ATOM 692 N N . VAL A 1 86 ? -1.101 0.643 -0.941 1.00 83.88 86 VAL A N 1
ATOM 693 C CA . VAL A 1 86 ? -1.062 1.823 -1.799 1.00 83.88 86 VAL A CA 1
ATOM 694 C C . VAL A 1 86 ? -1.719 2.997 -1.105 1.00 83.88 86 VAL A C 1
ATOM 696 O O . VAL A 1 86 ? -2.680 2.841 -0.352 1.00 83.88 86 VAL A O 1
ATOM 699 N N . LYS A 1 87 ? -1.195 4.187 -1.360 1.00 84.88 87 LYS A N 1
ATOM 700 C CA . LYS A 1 87 ? -1.791 5.445 -0.949 1.00 84.88 87 LYS A CA 1
ATOM 701 C C . LYS A 1 87 ? -2.486 6.076 -2.141 1.00 84.88 87 LYS A C 1
ATOM 703 O O . LYS A 1 87 ? -1.939 6.135 -3.239 1.00 84.88 87 LYS A O 1
ATOM 708 N N . ILE A 1 88 ? -3.696 6.559 -1.928 1.00 83.31 88 ILE A N 1
ATOM 709 C CA . ILE A 1 88 ? -4.462 7.247 -2.958 1.00 83.31 88 ILE A CA 1
ATOM 710 C C . ILE A 1 88 ? -3.929 8.664 -3.093 1.00 83.31 88 ILE A C 1
ATOM 712 O O . ILE A 1 88 ? -3.881 9.418 -2.124 1.00 83.31 88 ILE A O 1
ATOM 716 N N . ILE A 1 89 ? -3.542 9.046 -4.304 1.00 77.69 89 ILE A N 1
ATOM 717 C CA . ILE A 1 89 ? -3.112 10.415 -4.606 1.00 77.69 89 ILE A CA 1
ATOM 718 C C . ILE A 1 89 ? -4.212 11.205 -5.312 1.00 77.69 89 ILE A C 1
ATOM 720 O O . ILE A 1 89 ? -4.227 12.437 -5.211 1.00 77.69 89 ILE A O 1
ATOM 724 N N . ASN A 1 90 ? -5.135 10.512 -5.992 1.00 74.62 90 ASN A N 1
ATOM 725 C CA . ASN A 1 90 ? -6.300 11.105 -6.641 1.00 74.62 90 ASN A CA 1
ATOM 726 C C . ASN A 1 90 ? -7.346 10.039 -7.030 1.00 74.62 90 ASN A C 1
ATOM 728 O O . ASN A 1 90 ? -6.967 9.003 -7.555 1.00 74.62 90 ASN A O 1
ATOM 732 N N . PHE A 1 91 ? -8.642 10.284 -6.873 1.00 61.59 91 PHE A N 1
ATOM 733 C CA . PHE A 1 91 ? -9.719 9.381 -7.309 1.00 61.59 91 PHE A CA 1
ATOM 734 C C . PHE A 1 91 ? -10.224 9.726 -8.713 1.00 61.59 91 PHE A C 1
ATOM 736 O O . PHE A 1 91 ? -10.330 8.841 -9.556 1.00 61.59 91 PHE A O 1
ATOM 743 N N . ASP A 1 92 ? -10.444 11.019 -8.978 1.00 54.78 92 ASP A N 1
ATOM 744 C CA . ASP A 1 92 ? -10.903 11.558 -10.260 1.00 54.78 92 ASP A CA 1
ATOM 745 C C . ASP A 1 92 ? -10.028 12.751 -10.663 1.00 54.78 92 ASP A C 1
ATOM 747 O O . ASP A 1 92 ? -10.002 13.797 -10.012 1.00 54.78 92 ASP A O 1
ATOM 751 N N . SER A 1 93 ? -9.321 12.626 -11.786 1.00 49.19 93 SER A N 1
ATOM 752 C CA . SER A 1 93 ? -8.312 13.592 -12.245 1.00 49.19 93 SER A CA 1
ATOM 753 C C . SER A 1 93 ? -8.851 14.979 -12.635 1.00 49.19 93 SER A C 1
ATOM 755 O O . SER A 1 93 ? -8.085 15.803 -13.129 1.00 49.19 93 SER A O 1
ATOM 757 N N . ILE A 1 94 ? -10.151 15.238 -12.472 1.00 50.62 94 ILE A N 1
ATOM 758 C CA . ILE A 1 94 ? -10.845 16.397 -13.052 1.00 50.62 94 ILE A CA 1
ATOM 759 C C . ILE A 1 94 ? -11.162 17.473 -12.004 1.00 50.62 94 ILE A C 1
ATOM 761 O O . ILE A 1 94 ? -11.119 18.657 -12.328 1.00 50.62 94 ILE A O 1
ATOM 765 N N . THR A 1 95 ? -11.463 17.106 -10.754 1.00 47.19 95 THR A N 1
ATOM 766 C CA . THR A 1 95 ? -12.040 18.054 -9.778 1.00 47.19 95 THR A CA 1
ATOM 767 C C . THR A 1 95 ? -11.084 18.487 -8.667 1.00 47.19 95 THR A C 1
ATOM 769 O O . THR A 1 95 ? -11.333 19.504 -8.025 1.00 47.19 95 THR A O 1
ATOM 772 N N . GLY A 1 96 ? -9.992 17.753 -8.417 1.00 50.41 96 GLY A N 1
ATOM 773 C CA . GLY A 1 96 ? -8.968 18.109 -7.419 1.00 50.41 96 GLY A CA 1
ATOM 774 C C . GLY A 1 96 ? -9.417 18.060 -5.947 1.00 50.41 96 GLY A C 1
ATOM 775 O O . GLY A 1 96 ? -8.583 18.224 -5.055 1.00 50.41 96 GLY A O 1
ATOM 776 N N . LEU A 1 97 ? -10.701 17.799 -5.689 1.00 49.72 97 LEU A N 1
ATOM 777 C CA . LEU A 1 97 ? -11.306 17.597 -4.375 1.00 49.72 97 LEU A CA 1
ATOM 778 C C . LEU A 1 97 ? -11.751 16.139 -4.273 1.00 49.72 97 LEU A C 1
ATOM 780 O O . LEU A 1 97 ? -12.899 15.804 -4.557 1.00 49.72 97 LEU A O 1
ATOM 784 N N . ASP A 1 98 ? -10.814 15.273 -3.906 1.00 62.69 98 ASP A N 1
ATOM 785 C CA . ASP A 1 98 ? -11.085 13.862 -3.667 1.00 62.69 98 ASP A CA 1
ATOM 786 C C . ASP A 1 98 ? -11.087 13.589 -2.154 1.00 62.69 98 ASP A C 1
ATOM 788 O O . ASP A 1 98 ? -10.045 13.756 -1.512 1.00 62.69 98 ASP A O 1
ATOM 792 N N . PRO A 1 99 ? -12.233 13.185 -1.572 1.00 65.50 99 PRO A N 1
ATOM 793 C CA . PRO A 1 99 ? -12.339 12.902 -0.144 1.00 65.50 99 PRO A CA 1
ATOM 794 C C . PRO A 1 99 ? -11.469 11.726 0.312 1.00 65.50 99 PRO A C 1
ATOM 796 O O . PRO A 1 99 ? -11.240 11.605 1.509 1.00 65.50 99 PRO A O 1
ATOM 799 N N . ASN A 1 100 ? -10.974 10.895 -0.612 1.00 68.44 100 ASN A N 1
ATOM 800 C CA . ASN A 1 100 ? -10.108 9.755 -0.309 1.00 68.44 100 ASN A CA 1
ATOM 801 C C . ASN A 1 100 ? -8.629 10.052 -0.605 1.00 68.44 100 ASN A C 1
ATOM 803 O O . ASN A 1 100 ? -7.786 9.156 -0.569 1.00 68.44 100 ASN A O 1
ATOM 807 N N . LYS A 1 101 ? -8.276 11.304 -0.926 1.00 74.06 101 LYS A N 1
ATOM 808 C CA . LYS A 1 101 ? -6.882 11.685 -1.146 1.00 74.06 101 LYS A CA 1
ATOM 809 C C . LYS A 1 101 ? -6.079 11.486 0.141 1.00 74.06 101 LYS A C 1
ATOM 811 O O . LYS A 1 101 ? -6.377 12.083 1.170 1.00 74.06 101 LYS A O 1
ATOM 816 N N . ASN A 1 102 ? -4.978 10.752 0.023 1.00 77.88 102 ASN A N 1
ATOM 817 C CA . ASN A 1 102 ? -4.108 10.247 1.087 1.00 77.88 102 ASN A CA 1
ATOM 818 C C . ASN A 1 102 ? -4.642 9.051 1.885 1.00 77.88 102 ASN A C 1
ATOM 820 O O . ASN A 1 102 ? -3.932 8.602 2.786 1.00 77.88 102 ASN A O 1
ATOM 824 N N . ASP A 1 103 ? -5.807 8.498 1.546 1.00 82.12 103 ASP A N 1
ATOM 825 C CA . ASP A 1 103 ? -6.249 7.249 2.159 1.00 82.12 103 ASP A CA 1
ATOM 826 C C . ASP A 1 103 ? -5.330 6.096 1.752 1.00 82.12 103 ASP A C 1
ATOM 828 O O . ASP A 1 103 ? -4.723 6.086 0.675 1.00 82.12 103 ASP A O 1
ATOM 832 N N . ILE A 1 104 ? -5.235 5.109 2.637 1.00 84.06 104 ILE A N 1
ATOM 833 C CA . ILE A 1 104 ? -4.463 3.891 2.419 1.00 84.06 104 ILE A CA 1
ATOM 834 C C . ILE A 1 104 ? -5.424 2.774 2.036 1.00 84.06 104 ILE A C 1
ATOM 836 O O . ILE A 1 104 ? -6.465 2.580 2.670 1.00 84.06 104 ILE A O 1
ATOM 840 N N . GLY A 1 105 ? -5.044 2.013 1.018 1.00 86.56 105 GLY A N 1
ATOM 841 C CA . GLY A 1 105 ? -5.763 0.825 0.609 1.00 86.56 105 GLY A CA 1
ATOM 842 C C . GLY A 1 105 ? -4.848 -0.343 0.284 1.00 86.56 105 GLY A C 1
ATOM 843 O O . GLY A 1 105 ? -3.630 -0.203 0.178 1.00 86.56 105 GLY A O 1
ATOM 844 N N . ASN A 1 106 ? -5.465 -1.509 0.127 1.00 87.94 106 ASN A N 1
ATOM 845 C CA . ASN A 1 106 ? -4.789 -2.737 -0.275 1.00 87.94 106 ASN A CA 1
ATOM 846 C C . ASN A 1 106 ? -5.223 -3.130 -1.682 1.00 87.94 106 ASN A C 1
ATOM 848 O O . ASN A 1 106 ? -6.419 -3.155 -1.987 1.00 87.94 106 ASN A O 1
ATOM 852 N N . VAL A 1 107 ? -4.263 -3.474 -2.531 1.00 86.81 107 VAL A N 1
ATOM 853 C CA . VAL A 1 107 ? -4.534 -3.951 -3.884 1.00 86.81 107 VAL A CA 1
ATOM 854 C C . VAL A 1 107 ? -5.155 -5.342 -3.820 1.00 86.81 107 VAL A C 1
ATOM 856 O O . VAL A 1 107 ? -4.649 -6.253 -3.170 1.00 86.81 107 VAL A O 1
ATOM 859 N N . VAL A 1 108 ? -6.272 -5.518 -4.512 1.00 87.00 108 VAL A N 1
ATOM 860 C CA . VAL A 1 108 ? -6.998 -6.788 -4.616 1.00 87.00 108 VAL A CA 1
ATOM 861 C C . VAL A 1 108 ? -6.690 -7.473 -5.936 1.00 87.00 108 VAL A C 1
ATOM 863 O O . VAL A 1 108 ? -6.540 -8.694 -5.982 1.00 87.00 108 VAL A O 1
ATOM 866 N N . GLU A 1 109 ? -6.618 -6.679 -6.999 1.00 85.56 109 GLU A N 1
ATOM 867 C CA . GLU A 1 109 ? -6.472 -7.130 -8.376 1.00 85.56 109 GLU A CA 1
ATOM 868 C C . GLU A 1 109 ? -5.941 -5.975 -9.233 1.00 85.56 109 GLU A C 1
ATOM 870 O O . GLU A 1 109 ? -6.302 -4.819 -9.007 1.00 85.56 109 GLU A O 1
ATOM 875 N N . ASP A 1 110 ? -5.107 -6.285 -10.220 1.00 83.62 110 ASP A N 1
ATOM 876 C CA . ASP A 1 110 ? -4.575 -5.321 -11.180 1.00 83.62 110 ASP A CA 1
ATOM 877 C C . ASP A 1 110 ? -4.877 -5.800 -12.606 1.00 83.62 110 ASP A C 1
ATOM 879 O O . ASP A 1 110 ? -4.417 -6.857 -13.034 1.00 83.62 110 ASP A O 1
ATOM 883 N N . ASN A 1 111 ? -5.669 -5.011 -13.333 1.00 75.69 111 ASN A N 1
ATOM 884 C CA . ASN A 1 111 ? -6.188 -5.334 -14.662 1.00 75.69 111 ASN A CA 1
ATOM 885 C C . ASN A 1 111 ? -5.479 -4.548 -15.780 1.00 75.69 111 ASN A C 1
ATOM 887 O O . ASN A 1 111 ? -6.057 -4.318 -16.845 1.00 75.69 111 ASN A O 1
ATOM 891 N N . GLY A 1 112 ? -4.259 -4.048 -15.557 1.00 69.00 112 GLY A N 1
ATOM 892 C CA . GLY A 1 112 ? -3.500 -3.324 -16.589 1.00 69.00 112 GLY A CA 1
ATOM 893 C C . GLY A 1 112 ? -3.828 -1.833 -16.653 1.00 69.00 112 GLY A C 1
ATOM 894 O O . GLY A 1 112 ? -2.945 -0.986 -16.625 1.00 69.00 112 GLY A O 1
ATOM 895 N N . LYS A 1 113 ? -5.117 -1.498 -16.740 1.00 73.56 113 LYS A N 1
ATOM 896 C CA . LYS A 1 113 ? -5.593 -0.105 -16.819 1.00 73.56 113 LYS A CA 1
ATOM 897 C C . LYS A 1 113 ? -6.076 0.437 -15.473 1.00 73.56 113 LYS A C 1
ATOM 899 O O . LYS A 1 113 ? -5.947 1.630 -15.198 1.00 73.56 113 LYS A O 1
ATOM 904 N N . TYR A 1 114 ? -6.633 -0.449 -14.654 1.00 77.94 114 TYR A N 1
ATOM 905 C CA . TYR A 1 114 ? -7.204 -0.139 -13.352 1.00 77.94 114 TYR A CA 1
ATOM 906 C C . TYR A 1 114 ? -6.661 -1.098 -12.305 1.00 77.94 114 TYR A C 1
ATOM 908 O O . TYR A 1 114 ? -6.447 -2.277 -12.590 1.00 77.94 114 TYR A O 1
ATOM 916 N N . VAL A 1 115 ? -6.529 -0.595 -11.089 1.00 82.88 115 VAL A N 1
ATOM 917 C CA . VAL A 1 115 ? -6.169 -1.359 -9.903 1.00 82.88 115 VAL A CA 1
ATOM 918 C C . VAL A 1 115 ? -7.370 -1.351 -8.979 1.00 82.88 115 VAL A C 1
ATOM 920 O O . VAL A 1 115 ? -7.879 -0.293 -8.608 1.00 82.88 115 VAL A O 1
ATOM 923 N N . LYS A 1 116 ? -7.859 -2.537 -8.631 1.00 87.56 116 LYS A N 1
ATOM 924 C CA . LYS A 1 116 ? -8.924 -2.694 -7.651 1.00 87.56 116 LYS A CA 1
ATOM 925 C C . LYS A 1 116 ? -8.310 -2.577 -6.266 1.00 87.56 116 LYS A C 1
ATOM 927 O O . LYS A 1 116 ? -7.512 -3.425 -5.870 1.00 87.56 116 LYS A O 1
ATOM 932 N N . VAL A 1 117 ? -8.683 -1.536 -5.537 1.00 86.06 117 VAL A N 1
ATOM 933 C CA . VAL A 1 117 ? -8.159 -1.220 -4.207 1.00 86.06 117 VAL A CA 1
ATOM 934 C C . VAL A 1 117 ? -9.289 -1.329 -3.189 1.00 86.06 117 VAL A C 1
ATOM 936 O O . VAL A 1 117 ? -10.405 -0.873 -3.440 1.00 86.06 117 VAL A O 1
ATOM 939 N N . ASN A 1 118 ? -9.004 -1.950 -2.048 1.00 87.00 118 ASN A N 1
ATOM 940 C CA . ASN A 1 118 ? -9.856 -1.881 -0.866 1.00 87.00 118 ASN A CA 1
ATOM 941 C C . ASN A 1 118 ? -9.428 -0.694 -0.017 1.00 87.00 118 ASN A C 1
ATOM 943 O O . ASN A 1 118 ? -8.288 -0.679 0.449 1.00 87.00 118 ASN A O 1
ATOM 947 N N . ILE A 1 119 ? -10.305 0.287 0.145 1.00 73.44 119 ILE A N 1
ATOM 948 C CA . ILE A 1 119 ? -9.997 1.545 0.821 1.00 73.44 119 ILE A CA 1
ATOM 949 C C . ILE A 1 119 ? -10.761 1.522 2.140 1.00 73.44 119 ILE A C 1
ATOM 951 O O . ILE A 1 119 ? -11.978 1.376 2.125 1.00 73.44 119 ILE A O 1
ATOM 955 N N . LYS A 1 120 ? -10.037 1.689 3.254 1.00 65.88 120 LYS A N 1
ATOM 956 C CA . LYS A 1 120 ? -10.476 1.489 4.652 1.00 65.88 120 LYS A CA 1
ATOM 957 C C . LYS A 1 120 ? -10.476 0.032 5.118 1.00 65.88 120 LYS A C 1
ATOM 959 O O . LYS A 1 120 ? -10.756 -0.903 4.380 1.00 65.88 120 LYS A O 1
ATOM 964 N N . ASN A 1 121 ? -10.200 -0.137 6.411 1.00 55.00 121 ASN A N 1
ATOM 965 C CA . ASN A 1 121 ? -10.292 -1.406 7.143 1.00 55.00 121 ASN A CA 1
ATOM 966 C C . ASN A 1 121 ? -11.742 -1.925 7.292 1.00 55.00 121 ASN A C 1
ATOM 968 O O . ASN A 1 121 ? -11.972 -2.878 8.034 1.00 55.00 121 ASN A O 1
ATOM 972 N N . ASP A 1 122 ? -12.709 -1.328 6.590 1.00 45.28 122 ASP A N 1
ATOM 973 C CA . ASP A 1 122 ? -14.086 -1.796 6.521 1.00 45.28 122 ASP A CA 1
ATOM 974 C C . ASP A 1 122 ? -14.244 -2.732 5.319 1.00 45.28 122 ASP A C 1
ATOM 976 O O . ASP A 1 122 ? -13.832 -2.454 4.198 1.00 45.28 122 ASP A O 1
ATOM 980 N N . ILE A 1 123 ? -14.828 -3.897 5.569 1.00 53.34 123 ILE A N 1
ATOM 981 C CA . ILE A 1 123 ? -14.585 -5.148 4.833 1.00 53.34 123 ILE A CA 1
ATOM 982 C C . ILE A 1 123 ? -15.172 -5.158 3.392 1.00 53.34 123 ILE A C 1
ATOM 984 O O . ILE A 1 123 ? -15.081 -6.169 2.697 1.00 53.34 123 ILE A O 1
ATOM 988 N N . TYR A 1 124 ? -15.756 -4.060 2.892 1.00 53.69 124 TYR A N 1
ATOM 989 C CA . TYR A 1 124 ? -16.607 -4.102 1.690 1.00 53.69 124 TYR A CA 1
ATOM 990 C C . TYR A 1 124 ? -16.494 -2.938 0.695 1.00 53.69 124 TYR A C 1
ATOM 992 O O . TYR A 1 124 ? -17.247 -2.937 -0.282 1.00 53.69 124 TYR A O 1
ATOM 1000 N N . GLU A 1 125 ? -15.579 -1.978 0.862 1.00 63.94 125 GLU A N 1
ATOM 1001 C CA . GLU A 1 125 ? -15.485 -0.846 -0.071 1.00 63.94 125 GLU A CA 1
ATOM 1002 C C . GLU A 1 125 ? -14.385 -1.033 -1.130 1.00 63.94 125 GLU A C 1
ATOM 1004 O O . GLU A 1 125 ? -13.281 -0.492 -1.059 1.00 63.94 125 GLU A O 1
ATOM 1009 N N . TRP A 1 126 ? -14.709 -1.815 -2.163 1.00 78.31 126 TRP A N 1
ATOM 1010 C CA . TRP A 1 126 ? -13.828 -2.029 -3.313 1.00 78.31 126 TRP A CA 1
ATOM 1011 C C . TRP A 1 126 ? -14.006 -0.929 -4.349 1.00 78.31 126 TRP A C 1
ATOM 1013 O O . TRP A 1 126 ? -15.123 -0.679 -4.810 1.00 78.31 126 TRP A O 1
ATOM 1023 N N . ARG A 1 127 ? -12.902 -0.339 -4.801 1.00 76.50 127 ARG A N 1
ATOM 1024 C CA . ARG A 1 127 ? -12.928 0.688 -5.844 1.00 76.50 127 ARG A CA 1
ATOM 1025 C C . ARG A 1 127 ? -11.920 0.392 -6.945 1.00 76.50 127 ARG A C 1
ATOM 1027 O O . ARG A 1 127 ? -10.825 -0.091 -6.680 1.00 76.50 127 ARG A O 1
ATOM 1034 N N . ASN A 1 128 ? -12.301 0.683 -8.186 1.00 80.94 128 ASN A N 1
ATOM 1035 C CA . ASN A 1 128 ? -11.389 0.628 -9.325 1.00 80.94 128 ASN A CA 1
ATOM 1036 C C . ASN A 1 128 ? -10.700 1.986 -9.458 1.00 80.94 128 ASN A C 1
ATOM 1038 O O . ASN A 1 128 ? -11.363 2.987 -9.711 1.00 80.94 128 ASN A O 1
ATOM 1042 N N . MET A 1 129 ? -9.383 2.003 -9.297 1.00 78.75 129 MET A N 1
ATOM 1043 C CA . MET A 1 129 ? -8.545 3.197 -9.357 1.00 78.75 129 MET A CA 1
ATOM 1044 C C . MET A 1 129 ? -7.703 3.165 -10.629 1.00 78.75 129 MET A C 1
ATOM 1046 O O . MET A 1 129 ? -7.241 2.098 -11.031 1.00 78.75 129 MET A O 1
ATOM 1050 N N . TYR A 1 130 ? -7.449 4.311 -11.259 1.00 77.31 130 TYR A N 1
ATOM 1051 C CA . TYR A 1 130 ? -6.391 4.370 -12.270 1.00 77.31 130 TYR A CA 1
ATOM 1052 C C . TYR A 1 130 ? -5.019 4.147 -11.612 1.00 77.31 130 TYR A C 1
ATOM 1054 O O . TYR A 1 130 ? -4.801 4.511 -10.457 1.00 77.31 130 TYR A O 1
ATOM 1062 N N . ARG A 1 131 ? -4.064 3.564 -12.342 1.00 74.25 131 ARG A N 1
ATOM 1063 C CA . ARG A 1 131 ? -2.707 3.328 -11.811 1.00 74.25 131 ARG A CA 1
ATOM 1064 C C . ARG A 1 131 ? -1.986 4.621 -11.420 1.00 74.25 131 ARG A C 1
ATOM 1066 O O . ARG A 1 131 ? -1.319 4.664 -10.401 1.00 74.25 131 ARG A O 1
ATOM 1073 N N . ASN A 1 132 ? -2.180 5.700 -12.180 1.00 72.06 132 ASN A N 1
ATOM 1074 C CA . ASN A 1 132 ? -1.614 7.027 -11.890 1.00 72.06 132 ASN A CA 1
ATOM 1075 C C . ASN A 1 132 ? -2.336 7.785 -10.758 1.00 72.06 132 ASN A C 1
ATOM 1077 O O . ASN A 1 132 ? -1.995 8.927 -10.459 1.00 72.06 132 ASN A O 1
ATOM 1081 N N . SER A 1 133 ? -3.353 7.163 -10.172 1.00 75.94 133 SER A N 1
ATOM 1082 C CA . SER A 1 133 ? -4.194 7.699 -9.108 1.00 75.94 133 SER A CA 1
ATOM 1083 C C . SER A 1 133 ? -3.811 7.138 -7.731 1.00 75.94 133 SER A C 1
ATOM 1085 O O . SER A 1 133 ? -4.348 7.568 -6.706 1.00 75.94 133 SER A O 1
ATOM 1087 N N . ILE A 1 134 ? -2.847 6.213 -7.691 1.00 77.62 134 ILE A N 1
ATOM 1088 C CA . ILE A 1 134 ? -2.333 5.565 -6.484 1.00 77.62 134 ILE A CA 1
ATOM 1089 C C . ILE A 1 134 ? -0.798 5.508 -6.511 1.00 77.62 134 ILE A C 1
ATOM 1091 O O . ILE A 1 134 ? -0.184 5.426 -7.570 1.00 77.62 134 ILE A O 1
ATOM 1095 N N . GLU A 1 135 ? -0.162 5.540 -5.346 1.00 83.12 135 GLU A N 1
ATOM 1096 C CA . GLU A 1 135 ? 1.286 5.382 -5.180 1.00 83.12 135 GLU A CA 1
ATOM 1097 C C . GLU A 1 135 ? 1.577 4.207 -4.233 1.00 83.12 135 GLU A C 1
ATOM 1099 O O . GLU A 1 135 ? 0.835 4.014 -3.267 1.00 83.12 135 GLU A O 1
ATOM 1104 N N . PRO A 1 136 ? 2.610 3.384 -4.484 1.00 78.69 136 PRO A N 1
ATOM 1105 C CA . PRO A 1 136 ? 3.004 2.345 -3.540 1.00 78.69 136 PRO A CA 1
ATOM 1106 C C . PRO A 1 136 ? 3.462 2.978 -2.221 1.00 78.69 136 PRO A C 1
ATOM 1108 O O . PRO A 1 136 ? 4.190 3.973 -2.212 1.00 78.69 136 PRO A O 1
ATOM 1111 N N . LEU A 1 137 ? 3.040 2.393 -1.102 1.00 75.19 137 LEU A N 1
ATOM 1112 C CA . LEU A 1 137 ? 3.579 2.729 0.210 1.00 75.19 137 LEU A CA 1
ATOM 1113 C C . LEU A 1 137 ? 4.820 1.873 0.448 1.00 75.19 137 LEU A C 1
ATOM 1115 O O . LEU A 1 137 ? 4.727 0.651 0.498 1.00 75.19 137 LEU A O 1
ATOM 1119 N N . ASN A 1 138 ? 5.978 2.511 0.615 1.00 58.75 138 ASN A N 1
ATOM 1120 C CA . ASN A 1 138 ? 7.135 1.819 1.173 1.00 58.75 138 ASN A CA 1
ATOM 1121 C C . ASN A 1 138 ? 6.847 1.546 2.656 1.00 58.75 138 ASN A C 1
ATOM 1123 O O . ASN A 1 138 ? 6.643 2.485 3.431 1.00 58.75 138 ASN A O 1
ATOM 1127 N N . ASP A 1 139 ? 6.857 0.271 3.045 1.00 49.94 139 ASP A N 1
ATOM 1128 C CA . ASP A 1 139 ? 6.617 -0.178 4.425 1.00 49.94 139 ASP A CA 1
ATOM 1129 C C . ASP A 1 139 ? 7.668 0.342 5.434 1.00 49.94 139 ASP A C 1
ATOM 1131 O O . ASP A 1 139 ? 7.473 0.244 6.644 1.00 49.94 139 ASP A O 1
ATOM 1135 N N . ASP A 1 140 ? 8.734 0.998 4.961 1.00 44.56 140 ASP A N 1
ATOM 1136 C CA . ASP A 1 140 ? 9.772 1.615 5.797 1.00 44.56 140 ASP A CA 1
ATOM 1137 C C . ASP A 1 140 ? 9.288 2.850 6.592 1.00 44.56 140 ASP A C 1
ATOM 1139 O O . ASP A 1 140 ? 10.007 3.341 7.461 1.00 44.56 140 ASP A O 1
ATOM 11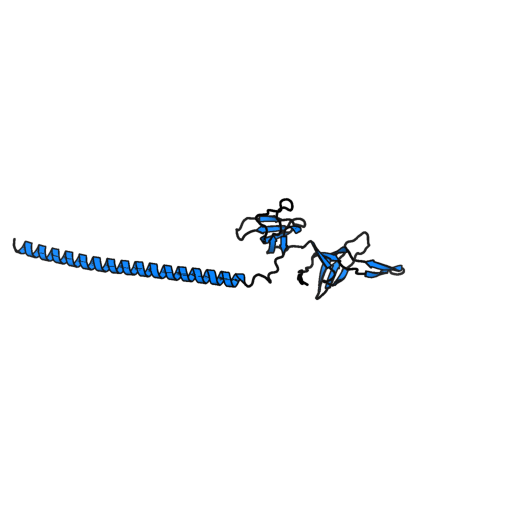43 N N . ILE A 1 141 ? 8.072 3.359 6.343 1.00 41.97 141 ILE A N 1
ATOM 1144 C CA . ILE A 1 141 ? 7.466 4.483 7.092 1.00 41.97 141 ILE A CA 1
ATOM 1145 C C . ILE A 1 141 ? 6.196 4.031 7.830 1.00 41.97 141 ILE A C 1
ATOM 1147 O O . ILE A 1 141 ? 5.214 4.760 7.903 1.00 41.97 141 ILE A O 1
ATOM 1151 N N . ILE A 1 142 ? 6.166 2.811 8.375 1.00 44.50 142 ILE A N 1
ATOM 1152 C CA . ILE A 1 142 ? 5.135 2.390 9.344 1.00 44.50 142 ILE A CA 1
ATOM 1153 C C . ILE A 1 142 ? 5.790 1.539 10.443 1.00 44.50 142 ILE A C 1
ATOM 1155 O O . ILE A 1 142 ? 5.460 0.376 10.641 1.00 44.50 142 ILE A O 1
ATOM 1159 N N . MET A 1 143 ? 6.752 2.114 11.172 1.00 42.69 143 MET A N 1
ATOM 1160 C CA . MET A 1 143 ? 7.259 1.518 12.422 1.00 42.69 143 MET A CA 1
ATOM 1161 C C . MET A 1 143 ? 7.186 2.438 13.650 1.00 42.69 143 MET A C 1
ATOM 1163 O O . MET A 1 143 ? 7.452 1.966 14.750 1.00 42.69 143 MET A O 1
ATOM 1167 N N . ASP A 1 144 ? 6.728 3.690 13.509 1.00 42.16 144 ASP A N 1
ATOM 1168 C CA . ASP A 1 144 ? 6.547 4.601 14.657 1.00 42.16 144 ASP A CA 1
ATOM 1169 C C . ASP A 1 144 ? 5.084 4.769 15.114 1.00 42.16 144 ASP A C 1
ATOM 1171 O O . ASP A 1 144 ? 4.840 5.109 16.272 1.00 42.16 144 ASP A O 1
ATOM 1175 N N . ASN A 1 145 ? 4.083 4.465 14.275 1.00 43.88 145 ASN A N 1
ATOM 1176 C CA . ASN A 1 145 ? 2.672 4.560 14.689 1.00 43.88 145 ASN A CA 1
ATOM 1177 C C . ASN A 1 145 ? 2.152 3.304 15.393 1.00 43.88 145 ASN A C 1
ATOM 1179 O O . ASN A 1 145 ? 1.317 3.416 16.283 1.00 43.88 145 ASN A O 1
ATOM 1183 N N . THR A 1 146 ? 2.679 2.121 15.080 1.00 51.44 146 THR A N 1
ATOM 1184 C CA . THR A 1 146 ? 2.222 0.863 15.691 1.00 51.44 146 THR A CA 1
ATOM 1185 C C . THR A 1 146 ? 2.571 0.788 17.179 1.00 51.44 146 THR A C 1
ATOM 1187 O O . THR A 1 146 ? 1.819 0.213 17.961 1.00 51.44 146 THR A O 1
ATOM 1190 N N . ASN A 1 147 ? 3.685 1.404 17.591 1.00 53.03 147 ASN A N 1
ATOM 1191 C CA . ASN A 1 147 ? 4.076 1.485 18.999 1.00 53.03 147 ASN A CA 1
ATOM 1192 C C . ASN A 1 147 ? 3.232 2.514 19.764 1.00 53.03 147 ASN A C 1
ATOM 1194 O O . ASN A 1 147 ? 2.763 2.207 20.855 1.00 53.03 147 ASN A O 1
ATOM 1198 N N . ASN A 1 148 ? 2.959 3.682 19.172 1.00 56.62 148 ASN A N 1
ATOM 1199 C CA . ASN A 1 148 ? 2.096 4.695 19.788 1.00 56.62 148 ASN A CA 1
ATOM 1200 C C . ASN A 1 148 ? 0.637 4.229 19.906 1.00 56.62 148 ASN A C 1
ATOM 1202 O O . ASN A 1 148 ? 0.017 4.427 20.948 1.00 56.62 148 ASN A O 1
ATOM 1206 N N . GLU A 1 149 ? 0.089 3.579 18.876 1.00 63.09 149 GLU A N 1
ATOM 1207 C CA . GLU A 1 149 ? -1.268 3.021 18.917 1.00 63.09 149 GLU A CA 1
ATOM 1208 C C . GLU A 1 149 ? -1.371 1.869 19.918 1.00 63.09 149 GLU A C 1
ATOM 1210 O O . GLU A 1 149 ? -2.333 1.807 20.681 1.00 63.09 149 GLU A O 1
ATOM 1215 N N . LYS A 1 150 ? -0.354 1.001 19.994 1.00 72.12 150 LYS A N 1
ATOM 1216 C CA . LYS A 1 150 ? -0.294 -0.048 21.016 1.00 72.12 150 LYS A CA 1
ATOM 1217 C C . LYS A 1 150 ? -0.227 0.537 22.427 1.00 72.12 150 LYS A C 1
ATOM 1219 O O . LYS A 1 150 ? -0.959 0.076 23.294 1.00 72.12 150 LYS A O 1
ATOM 1224 N N . GLU A 1 151 ? 0.576 1.575 22.659 1.00 72.25 151 GLU A N 1
ATOM 1225 C CA . GLU A 1 151 ? 0.630 2.254 23.959 1.00 72.25 151 GLU A CA 1
ATOM 1226 C C . GLU A 1 151 ? -0.687 2.953 24.322 1.00 72.25 151 GLU A C 1
ATOM 1228 O O . GLU A 1 151 ? -1.087 2.934 25.488 1.00 72.25 151 GLU A O 1
ATOM 1233 N N . LEU A 1 152 ? -1.376 3.558 23.349 1.00 71.88 152 LEU A N 1
ATOM 1234 C CA . LEU A 1 152 ? -2.704 4.145 23.547 1.00 71.88 152 LEU A CA 1
ATOM 1235 C C . LEU A 1 152 ? -3.736 3.076 23.915 1.00 71.88 152 LEU A C 1
ATOM 1237 O O . LEU A 1 152 ? -4.453 3.252 24.899 1.00 71.88 152 LEU A O 1
ATOM 1241 N N . ILE A 1 153 ? -3.762 1.955 23.190 1.00 68.69 153 ILE A N 1
ATOM 1242 C CA . ILE A 1 153 ? -4.655 0.823 23.470 1.00 68.69 153 ILE A CA 1
ATOM 1243 C C . ILE A 1 153 ? -4.344 0.217 24.842 1.00 68.69 153 ILE A C 1
ATOM 1245 O O . ILE A 1 153 ? -5.257 0.015 25.640 1.00 68.69 153 ILE A O 1
ATOM 1249 N N . ASP A 1 154 ? -3.071 -0.017 25.165 1.00 75.25 154 ASP A N 1
ATOM 1250 C CA . ASP A 1 154 ? -2.658 -0.557 26.463 1.00 75.25 154 ASP A CA 1
ATOM 1251 C C . ASP A 1 154 ? -3.016 0.412 27.607 1.00 75.25 154 ASP A C 1
ATOM 1253 O O . ASP A 1 154 ? -3.427 -0.016 28.691 1.00 75.25 154 ASP A O 1
ATOM 1257 N N . ARG A 1 155 ? -2.920 1.729 27.385 1.00 73.38 155 ARG A N 1
ATOM 1258 C CA . ARG A 1 155 ? -3.321 2.755 28.361 1.00 73.38 155 ARG A CA 1
ATOM 1259 C C . ARG A 1 155 ? -4.837 2.805 28.550 1.00 73.38 155 ARG A C 1
ATOM 1261 O O . ARG A 1 155 ? -5.294 2.803 29.693 1.00 73.38 155 A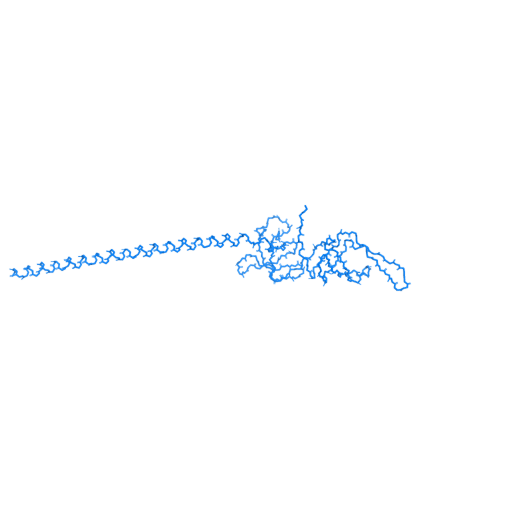RG A O 1
ATOM 1268 N N . GLU A 1 156 ? -5.620 2.822 27.473 1.00 78.19 156 GLU A N 1
ATOM 1269 C CA . GLU A 1 156 ? -7.086 2.798 27.553 1.00 78.19 156 GLU A CA 1
ATOM 1270 C C . GLU A 1 156 ? -7.599 1.506 28.191 1.00 78.19 156 GLU A C 1
ATOM 1272 O O . GLU A 1 156 ? -8.460 1.552 29.071 1.00 78.19 156 GLU A O 1
ATOM 1277 N N . PHE A 1 157 ? -7.014 0.361 27.836 1.00 77.88 157 PHE A N 1
ATOM 1278 C CA . PHE A 1 157 ? -7.356 -0.929 28.424 1.00 77.88 157 PHE A CA 1
ATOM 1279 C C . PHE A 1 157 ? -7.068 -0.967 29.930 1.00 77.88 157 PHE A C 1
ATOM 1281 O O . PHE A 1 157 ? -7.906 -1.413 30.717 1.00 77.88 157 PHE A O 1
ATOM 1288 N N . ASN A 1 158 ? -5.913 -0.453 30.365 1.00 74.12 158 ASN A N 1
ATOM 1289 C CA . ASN A 1 158 ? -5.576 -0.376 31.787 1.00 74.12 158 ASN A CA 1
ATOM 1290 C C . ASN A 1 158 ? -6.481 0.601 32.556 1.00 74.12 158 ASN A C 1
ATOM 1292 O O . ASN A 1 158 ? -6.885 0.293 33.681 1.00 74.12 158 ASN A O 1
ATOM 1296 N N . ASN A 1 159 ? -6.862 1.727 31.948 1.00 76.62 159 ASN A N 1
ATOM 1297 C CA . ASN A 1 159 ? -7.829 2.660 32.532 1.00 76.62 159 ASN A CA 1
ATOM 1298 C C . ASN A 1 159 ? -9.212 2.013 32.688 1.00 76.62 159 ASN A C 1
ATOM 1300 O O . ASN A 1 159 ? -9.820 2.098 33.757 1.00 76.62 159 ASN A O 1
ATOM 1304 N N . TYR A 1 160 ? -9.687 1.311 31.655 1.00 82.50 160 TYR A N 1
ATOM 1305 C CA . TYR A 1 160 ? -10.957 0.591 31.699 1.00 82.50 160 TYR A CA 1
ATOM 1306 C C . TYR A 1 160 ? -10.945 -0.502 32.773 1.00 82.50 160 TYR A C 1
ATOM 1308 O O . TYR A 1 160 ? -11.868 -0.599 33.581 1.00 82.50 160 TYR A O 1
ATOM 1316 N N . LYS A 1 161 ? -9.857 -1.275 32.857 1.00 82.44 161 LYS A N 1
ATOM 1317 C CA . LYS A 1 161 ? -9.662 -2.298 33.891 1.00 82.44 161 LYS A CA 1
ATOM 1318 C C . LYS A 1 161 ? -9.687 -1.706 35.304 1.00 82.44 161 LYS A C 1
ATOM 1320 O O . LYS A 1 161 ? -10.328 -2.279 36.183 1.00 82.44 161 LYS A O 1
ATOM 1325 N N . GLY A 1 162 ? -9.031 -0.563 35.518 1.00 73.62 162 GLY A N 1
ATOM 1326 C CA . GLY A 1 162 ? -9.065 0.164 36.791 1.00 73.62 162 GLY A CA 1
ATOM 1327 C C . GLY A 1 162 ? -10.483 0.596 37.175 1.00 73.62 162 GLY A C 1
ATOM 1328 O O . GLY A 1 162 ? -10.944 0.282 38.273 1.00 73.62 162 GLY A O 1
ATOM 1329 N N . SER A 1 163 ? -11.205 1.214 36.236 1.00 80.25 163 SER A N 1
ATOM 1330 C CA . SER A 1 163 ? -12.601 1.630 36.427 1.00 80.25 163 SER A CA 1
ATOM 1331 C C . SER A 1 163 ? -13.515 0.450 36.782 1.00 80.25 163 SER A C 1
ATOM 1333 O O . SER A 1 163 ? -14.302 0.533 37.727 1.00 80.25 163 SER A O 1
ATOM 1335 N N . LEU A 1 164 ? -13.355 -0.690 36.103 1.00 83.19 164 LEU A N 1
ATOM 1336 C CA . LEU A 1 164 ? -14.146 -1.893 36.362 1.00 83.19 164 LEU A CA 1
ATOM 1337 C C . LEU A 1 164 ? -13.870 -2.481 37.758 1.00 83.19 164 LEU A C 1
ATOM 1339 O O . LEU A 1 164 ? -14.798 -2.889 38.459 1.00 83.19 164 LEU A O 1
ATOM 1343 N N . CYS A 1 165 ? -12.606 -2.491 38.197 1.00 81.25 165 CYS A N 1
ATOM 1344 C CA . CYS A 1 165 ? -12.241 -2.919 39.549 1.00 81.25 165 CYS A CA 1
ATOM 1345 C C . CYS A 1 165 ? -12.870 -2.030 40.634 1.00 81.25 165 CYS A C 1
ATOM 1347 O O . CYS A 1 165 ? -13.308 -2.546 41.666 1.00 81.25 165 CYS A O 1
ATOM 1349 N N . ASP A 1 166 ? -12.950 -0.718 40.408 1.00 81.69 166 ASP A N 1
ATOM 1350 C CA . ASP A 1 166 ? -13.572 0.212 41.354 1.00 81.69 166 ASP A CA 1
ATOM 1351 C C . ASP A 1 166 ? -15.098 0.077 41.391 1.00 81.69 166 ASP A C 1
ATOM 1353 O O . ASP A 1 166 ? -15.688 0.111 42.475 1.00 81.69 166 ASP A O 1
ATOM 1357 N N . MET A 1 167 ? -15.742 -0.186 40.250 1.00 86.38 167 MET A N 1
ATOM 1358 C CA . MET A 1 167 ? -17.166 -0.536 40.213 1.00 86.38 167 MET A CA 1
ATOM 1359 C C . MET A 1 167 ? -17.451 -1.820 41.005 1.00 86.38 167 MET A C 1
ATOM 1361 O O . MET A 1 167 ? -18.368 -1.841 41.825 1.00 86.38 167 MET A O 1
ATOM 1365 N N . ILE A 1 168 ? -16.633 -2.868 40.834 1.00 85.31 168 ILE A N 1
ATOM 1366 C CA . ILE A 1 168 ? -16.777 -4.126 41.587 1.00 85.31 168 ILE A CA 1
ATOM 1367 C C . ILE A 1 168 ? -16.598 -3.888 43.091 1.00 85.31 168 ILE A C 1
ATOM 1369 O O . ILE A 1 168 ? -17.407 -4.369 43.885 1.00 85.31 168 ILE A O 1
ATOM 1373 N N . ARG A 1 169 ? -15.582 -3.116 43.504 1.00 87.06 169 ARG A N 1
ATOM 1374 C CA . ARG A 1 169 ? -15.396 -2.752 44.922 1.00 87.06 169 ARG A CA 1
ATOM 1375 C C . ARG A 1 169 ? -16.582 -1.975 45.478 1.00 87.06 169 ARG A C 1
ATOM 1377 O O . ARG A 1 169 ? -16.961 -2.196 46.626 1.00 87.06 169 ARG A O 1
ATOM 1384 N N . THR A 1 170 ? -17.148 -1.068 44.689 1.00 89.19 170 THR A N 1
ATOM 1385 C CA . THR A 1 170 ? -18.308 -0.266 45.096 1.00 89.19 170 THR A CA 1
ATOM 1386 C C . THR A 1 170 ? -19.520 -1.164 45.312 1.00 89.19 170 THR A C 1
ATOM 1388 O O . THR A 1 170 ? -20.086 -1.157 46.402 1.00 89.19 170 THR A O 1
ATOM 1391 N N . ALA A 1 171 ? -19.822 -2.041 44.352 1.00 84.44 171 ALA A N 1
ATOM 1392 C CA . ALA A 1 171 ? -20.898 -3.020 44.476 1.00 84.44 171 ALA A CA 1
ATOM 1393 C C . ALA A 1 171 ? -20.707 -3.958 45.684 1.00 84.44 171 ALA A C 1
ATOM 1395 O O . ALA A 1 171 ? -21.660 -4.256 46.401 1.00 84.44 171 ALA A O 1
ATOM 1396 N N . GLN A 1 172 ? -19.475 -4.402 45.958 1.00 89.56 172 GLN A N 1
ATOM 1397 C CA . GLN A 1 172 ? -19.175 -5.224 47.136 1.00 89.56 172 GLN A CA 1
ATOM 1398 C C . GLN A 1 172 ? -19.396 -4.469 48.454 1.00 89.56 172 GLN A C 1
ATOM 1400 O O . GLN A 1 172 ? -19.970 -5.033 49.383 1.00 89.56 172 GLN A O 1
ATOM 1405 N N . ARG A 1 173 ? -18.989 -3.196 48.542 1.00 91.56 173 ARG A N 1
ATOM 1406 C CA . ARG A 1 173 ? -19.242 -2.361 49.729 1.00 91.56 173 ARG A CA 1
ATOM 1407 C C . ARG A 1 173 ? -20.731 -2.127 49.950 1.00 91.56 173 ARG A C 1
ATOM 1409 O O . ARG A 1 173 ? -21.206 -2.259 51.073 1.00 91.56 173 ARG A O 1
ATOM 1416 N N . GLU A 1 174 ? -21.466 -1.803 48.890 1.00 94.19 174 GLU A N 1
ATOM 1417 C CA . GLU A 1 174 ? -22.919 -1.633 48.957 1.00 94.19 174 GLU A CA 1
ATOM 1418 C C . GLU A 1 174 ? -23.606 -2.917 49.422 1.00 94.19 174 GLU A C 1
ATOM 1420 O O . GLU A 1 174 ? -24.467 -2.868 50.300 1.00 94.19 174 GLU A O 1
ATOM 1425 N N . LYS A 1 175 ? -23.160 -4.072 48.917 1.00 93.00 175 LYS A N 1
ATOM 1426 C CA . LYS A 1 175 ? -23.630 -5.378 49.381 1.00 93.00 175 LYS A CA 1
ATOM 1427 C C . LYS A 1 175 ? -23.396 -5.564 50.884 1.00 93.00 175 LYS A C 1
ATOM 1429 O O . LYS A 1 175 ? -24.346 -5.883 51.592 1.00 93.00 175 LYS A O 1
ATOM 1434 N N . SER A 1 176 ? -22.183 -5.324 51.385 1.00 94.75 176 SER A N 1
ATOM 1435 C CA . SER A 1 176 ? -21.887 -5.455 52.822 1.00 94.75 176 SER A CA 1
ATOM 1436 C C . SER A 1 176 ? -22.711 -4.495 53.687 1.00 94.75 176 SER A C 1
ATOM 1438 O O . SER A 1 176 ? -23.173 -4.874 54.762 1.00 94.75 176 SER A O 1
ATOM 1440 N N . ASN A 1 177 ? -22.971 -3.274 53.209 1.00 95.25 177 ASN A N 1
ATOM 1441 C CA . ASN A 1 177 ? -23.851 -2.330 53.904 1.00 95.25 177 ASN A CA 1
ATOM 1442 C C . ASN A 1 177 ? -25.296 -2.848 53.989 1.00 95.25 177 ASN A C 1
ATOM 1444 O O . ASN A 1 177 ? -25.955 -2.683 55.016 1.00 95.25 177 ASN A O 1
ATOM 1448 N N . ILE A 1 178 ? -25.803 -3.475 52.924 1.00 94.31 178 ILE A N 1
ATOM 1449 C CA . ILE A 1 178 ? -27.135 -4.095 52.918 1.00 94.31 178 ILE A CA 1
ATOM 1450 C C . ILE A 1 178 ? -27.181 -5.286 53.883 1.00 94.31 178 ILE A C 1
ATOM 1452 O O . ILE A 1 178 ? -28.130 -5.392 54.658 1.00 94.31 178 ILE A O 1
ATOM 1456 N N . GLU A 1 179 ? -26.158 -6.145 53.884 1.00 94.94 179 GLU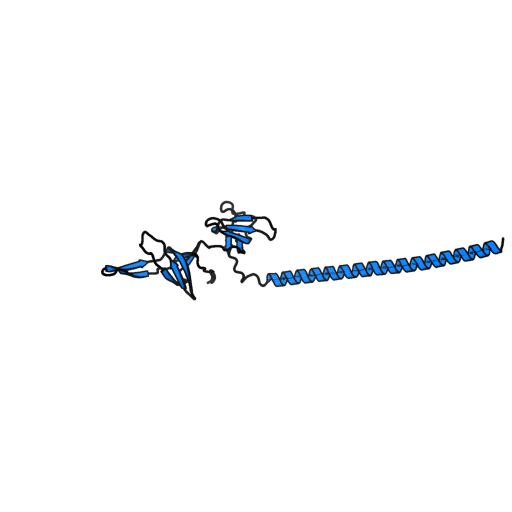 A N 1
ATOM 1457 C CA . GLU A 1 179 ? -26.057 -7.290 54.802 1.00 94.94 179 GLU A CA 1
ATOM 1458 C C . GLU A 1 179 ? -26.102 -6.844 56.273 1.00 94.94 179 GLU A C 1
ATOM 1460 O O . GLU A 1 179 ? -26.851 -7.418 57.066 1.00 94.94 179 GLU A O 1
ATOM 1465 N N . GLN A 1 180 ? -25.391 -5.767 56.627 1.00 93.56 180 GLN A N 1
ATOM 1466 C CA . GLN A 1 180 ? -25.437 -5.209 57.981 1.00 93.56 180 GLN A CA 1
ATOM 1467 C C . GLN A 1 180 ? -26.835 -4.689 58.344 1.00 93.56 180 GLN A C 1
ATOM 1469 O O . GLN A 1 180 ? -27.348 -4.986 59.420 1.00 93.56 180 GLN A O 1
ATOM 1474 N N . ARG A 1 181 ? -27.500 -3.972 57.428 1.00 96.62 181 ARG A N 1
ATOM 1475 C CA . ARG A 1 181 ? -28.869 -3.481 57.662 1.00 96.62 181 ARG A CA 1
ATOM 1476 C C . ARG A 1 181 ? -29.869 -4.618 57.873 1.00 96.62 181 ARG A C 1
ATOM 1478 O O . ARG A 1 181 ? -30.779 -4.476 58.684 1.00 96.62 181 ARG A O 1
ATOM 1485 N N . ILE A 1 182 ? -29.715 -5.739 57.164 1.00 95.12 182 ILE A N 1
ATOM 1486 C CA . ILE A 1 182 ? -30.548 -6.936 57.364 1.00 95.12 182 ILE A CA 1
ATOM 1487 C C . ILE A 1 182 ? -30.342 -7.505 58.773 1.00 95.12 182 ILE A C 1
ATOM 1489 O O . ILE A 1 182 ? -31.319 -7.865 59.437 1.00 95.12 182 ILE A O 1
ATOM 1493 N N . LEU A 1 183 ? -29.096 -7.565 59.249 1.00 96.31 183 LEU A N 1
ATOM 1494 C CA . LEU A 1 183 ? -28.787 -8.028 60.601 1.00 96.31 183 LEU A CA 1
ATOM 1495 C C . LEU A 1 183 ? -29.427 -7.125 61.666 1.00 96.31 183 LEU A C 1
ATOM 1497 O O . LEU A 1 183 ? -30.056 -7.625 62.601 1.00 96.31 183 LEU A O 1
ATOM 1501 N N . ASP A 1 184 ? -29.323 -5.809 61.495 1.00 96.44 184 ASP A N 1
ATOM 1502 C CA . ASP A 1 184 ? -29.899 -4.834 62.423 1.00 96.44 184 ASP A CA 1
ATOM 1503 C C . ASP A 1 184 ? -31.432 -4.960 62.483 1.00 96.44 184 ASP A C 1
ATOM 1505 O O . ASP A 1 184 ? -32.000 -5.087 63.570 1.00 96.44 184 ASP A O 1
ATOM 1509 N N . LEU A 1 185 ? -32.102 -5.051 61.326 1.00 97.81 185 LEU A N 1
ATOM 1510 C CA . LEU A 1 185 ? -33.554 -5.274 61.246 1.00 97.81 185 LEU A CA 1
ATOM 1511 C C . LEU A 1 185 ? -33.982 -6.601 61.890 1.00 97.81 185 LEU A C 1
ATOM 1513 O O . LEU A 1 185 ? -35.011 -6.669 62.564 1.00 97.81 185 LEU A O 1
ATOM 1517 N N . THR A 1 186 ? -33.186 -7.659 61.721 1.00 97.56 186 THR A N 1
ATOM 1518 C CA . THR A 1 186 ? -33.447 -8.966 62.348 1.00 97.56 186 THR A CA 1
ATOM 1519 C C . THR A 1 186 ? -33.406 -8.859 63.874 1.00 97.56 186 THR A C 1
ATOM 1521 O O . THR A 1 186 ? -34.255 -9.418 64.573 1.00 97.56 186 THR A O 1
ATOM 1524 N N . ASN A 1 187 ? -32.455 -8.096 64.414 1.00 96.19 187 ASN A N 1
ATOM 1525 C CA . ASN A 1 187 ? -32.354 -7.855 65.851 1.00 96.19 187 ASN A CA 1
ATOM 1526 C C . ASN A 1 187 ? -33.527 -7.023 66.388 1.00 96.19 187 ASN A C 1
ATOM 1528 O O . ASN A 1 187 ? -34.036 -7.316 67.475 1.00 96.19 187 ASN A O 1
ATOM 1532 N N . GLU A 1 188 ? -33.989 -6.022 65.635 1.00 97.44 188 GLU A N 1
ATOM 1533 C CA . GLU A 1 188 ? -35.175 -5.240 66.000 1.00 97.44 188 GLU A CA 1
ATOM 1534 C C . GLU A 1 188 ? -36.443 -6.099 66.038 1.00 97.44 188 GLU A C 1
ATOM 1536 O O . GLU A 1 188 ? -37.191 -6.036 67.017 1.00 97.44 188 GLU A O 1
ATOM 1541 N N . LEU A 1 189 ? -36.651 -6.961 65.038 1.00 96.94 189 LEU A N 1
ATOM 1542 C CA . LEU A 1 189 ? -37.769 -7.908 65.024 1.00 96.94 189 LEU A CA 1
ATOM 1543 C C . LEU A 1 189 ? -37.748 -8.824 66.254 1.00 96.94 189 LEU A C 1
ATOM 1545 O O . LEU A 1 189 ? -38.754 -8.937 66.956 1.00 96.94 189 LEU A O 1
ATOM 1549 N N . ASN A 1 190 ? -36.585 -9.390 66.586 1.00 95.94 190 ASN A N 1
ATOM 1550 C CA . ASN A 1 190 ? -36.418 -10.223 67.780 1.00 95.94 190 ASN A CA 1
ATOM 1551 C C . ASN A 1 190 ? -36.740 -9.460 69.076 1.00 95.94 190 ASN A C 1
ATOM 1553 O O . ASN A 1 190 ? -37.307 -10.018 70.020 1.00 95.94 190 ASN A O 1
ATOM 1557 N N . ARG A 1 191 ? -36.384 -8.171 69.152 1.00 97.12 191 ARG A N 1
ATOM 1558 C CA . ARG A 1 191 ? -36.721 -7.318 70.299 1.00 97.12 191 ARG A CA 1
ATOM 1559 C C . ARG A 1 191 ? -38.231 -7.094 70.408 1.00 97.12 191 ARG A C 1
ATOM 1561 O O . ARG A 1 191 ? -38.765 -7.185 71.514 1.00 97.12 191 ARG A O 1
ATOM 1568 N N . ILE A 1 192 ? -38.908 -6.816 69.294 1.00 95.94 192 ILE A N 1
ATOM 1569 C CA . ILE A 1 192 ? -40.369 -6.648 69.253 1.00 95.94 192 ILE A CA 1
ATOM 1570 C C . ILE A 1 192 ? -41.067 -7.941 69.686 1.00 95.94 192 ILE A C 1
ATOM 1572 O O . ILE A 1 192 ? -41.997 -7.894 70.488 1.00 95.94 192 ILE A O 1
ATOM 1576 N N . GLU A 1 193 ? -40.591 -9.100 69.233 1.00 94.94 193 GLU A N 1
ATOM 1577 C CA . GLU A 1 193 ? -41.176 -10.388 69.608 1.00 94.94 193 GLU A CA 1
ATOM 1578 C C . GLU A 1 193 ? -41.027 -10.688 71.109 1.00 94.94 193 GLU A C 1
ATOM 1580 O O . GLU A 1 193 ? -41.987 -11.114 71.755 1.00 94.94 193 GLU A O 1
ATOM 1585 N N . LYS A 1 194 ? -39.871 -10.371 71.708 1.00 93.62 194 LYS A N 1
ATOM 1586 C CA . LYS A 1 194 ? -39.689 -10.451 73.169 1.00 93.62 194 LYS A CA 1
ATOM 1587 C C . LYS A 1 194 ? -40.664 -9.546 73.922 1.00 93.62 194 LYS A C 1
ATOM 1589 O O . LYS A 1 194 ? -41.260 -9.980 74.904 1.00 93.62 194 LYS A O 1
ATOM 1594 N N . LEU A 1 195 ? -40.847 -8.308 73.458 1.00 95.25 195 LEU A N 1
ATOM 1595 C CA . LEU A 1 195 ? -41.819 -7.385 74.051 1.00 95.25 195 LEU A CA 1
ATOM 1596 C C . LEU A 1 195 ? -43.247 -7.932 73.943 1.00 95.25 195 LEU A C 1
ATOM 1598 O O . LEU A 1 195 ? -43.978 -7.901 74.931 1.00 95.25 195 LEU A O 1
ATOM 1602 N N . ARG A 1 196 ? -43.623 -8.492 72.786 1.00 94.81 196 ARG A N 1
ATOM 1603 C CA . ARG A 1 196 ? -44.933 -9.128 72.584 1.00 94.81 196 ARG A CA 1
ATOM 1604 C C . ARG A 1 196 ? -45.168 -10.257 73.588 1.00 94.81 196 ARG A C 1
ATOM 1606 O O . ARG A 1 196 ? -46.227 -10.317 74.203 1.00 94.81 196 ARG A O 1
ATOM 1613 N N . ASN A 1 197 ? -44.181 -11.131 73.775 1.00 91.25 197 ASN A N 1
ATOM 1614 C CA . ASN A 1 197 ? -44.293 -12.257 74.703 1.00 91.25 197 ASN A CA 1
ATOM 1615 C C . ASN A 1 197 ? -44.419 -11.791 76.162 1.00 91.25 197 ASN A C 1
ATOM 1617 O O . ASN A 1 197 ? -45.209 -12.361 76.909 1.00 91.25 197 ASN A O 1
ATOM 1621 N N . ASN A 1 198 ? -43.711 -10.726 76.550 1.00 91.25 198 ASN A N 1
ATOM 1622 C CA . ASN A 1 198 ? -43.847 -10.138 77.883 1.00 91.25 198 ASN A CA 1
ATOM 1623 C C . ASN A 1 198 ? -45.252 -9.566 78.124 1.00 91.25 198 ASN A C 1
ATOM 1625 O O . ASN A 1 198 ? -45.806 -9.773 79.197 1.00 91.25 198 ASN A O 1
ATOM 1629 N N . ILE A 1 199 ? -45.842 -8.880 77.138 1.00 92.19 199 ILE A N 1
ATOM 1630 C CA . ILE A 1 199 ? -47.213 -8.350 77.247 1.00 92.19 199 ILE A CA 1
ATOM 1631 C C . ILE A 1 199 ? -48.222 -9.493 77.415 1.00 92.19 199 ILE A C 1
ATOM 1633 O O . ILE A 1 199 ? -49.066 -9.433 78.304 1.00 92.19 199 ILE A O 1
ATOM 1637 N N . ASN A 1 200 ? -48.100 -10.559 76.619 1.00 84.75 200 ASN A N 1
ATOM 1638 C CA . ASN A 1 200 ? -48.993 -11.719 76.703 1.00 84.75 200 ASN A CA 1
ATOM 1639 C C . ASN A 1 200 ? -48.893 -12.485 78.031 1.00 84.75 200 ASN A C 1
ATOM 1641 O O . ASN A 1 200 ? -49.814 -13.218 78.356 1.00 84.75 200 ASN A O 1
ATOM 1645 N N . GLY A 1 201 ? -47.787 -12.362 78.771 1.00 71.00 201 GLY A N 1
ATOM 1646 C CA . GLY A 1 201 ? -47.652 -12.950 80.107 1.00 71.00 201 GLY A CA 1
ATOM 1647 C C . GLY A 1 201 ? -48.245 -12.096 81.235 1.00 71.00 201 GLY A C 1
ATOM 1648 O O . GLY A 1 201 ? -48.333 -12.577 82.361 1.00 71.00 201 GLY A O 1
ATOM 1649 N N . ILE A 1 202 ? -48.596 -10.834 80.958 1.00 79.69 202 ILE A N 1
ATOM 1650 C CA . ILE A 1 202 ? -49.228 -9.909 81.916 1.00 79.69 202 ILE A CA 1
ATOM 1651 C C . ILE A 1 202 ? -50.762 -9.977 81.826 1.00 79.69 202 ILE A C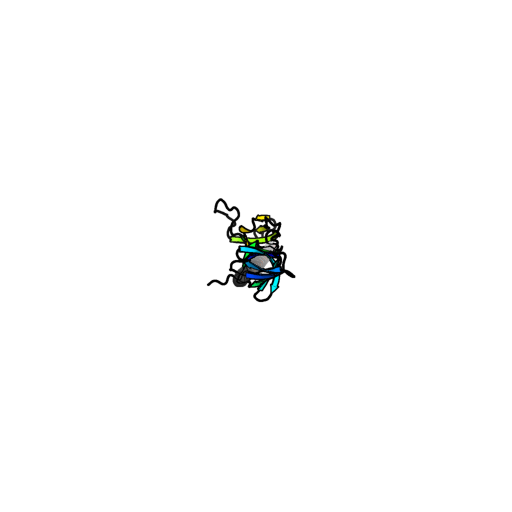 1
ATOM 1653 O O . ILE A 1 202 ? -51.425 -9.779 82.843 1.00 79.69 202 ILE A O 1
ATOM 1657 N N . ILE A 1 203 ? -51.301 -10.207 80.621 1.00 61.19 203 ILE A N 1
ATOM 1658 C CA . ILE A 1 203 ? -52.741 -10.391 80.348 1.00 61.19 203 ILE A CA 1
ATOM 1659 C C . ILE A 1 203 ? -53.191 -11.761 80.856 1.00 61.19 203 ILE A C 1
ATOM 1661 O O . ILE A 1 203 ? -54.238 -11.802 81.539 1.00 61.19 203 ILE A O 1
#

Solvent-accessible surface area (backbone atoms only — not comparable to full-atom values): 11775 Å² total; per-residue (Å²): 133,84,82,75,81,73,87,82,55,69,66,25,32,31,29,25,74,42,92,41,76,50,72,50,70,49,92,96,54,68,80,44,75,46,68,44,42,75,38,62,26,33,25,72,42,80,55,95,70,30,29,29,28,38,32,85,40,82,90,74,66,45,75,48,77,43,82,41,48,54,89,39,49,42,82,80,44,84,76,66,51,66,68,42,47,31,30,26,72,39,80,55,100,84,74,86,77,46,95,57,52,70,39,57,26,35,29,67,43,60,72,90,65,38,33,31,28,36,51,54,98,55,98,7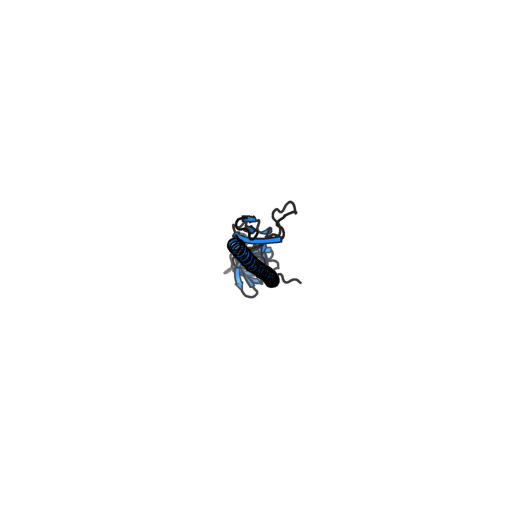6,49,74,43,81,34,46,60,94,21,45,42,79,56,68,74,88,79,66,72,71,57,64,57,54,51,47,51,48,51,56,50,52,50,51,51,52,53,52,53,52,53,51,52,52,52,47,54,52,51,55,48,53,54,51,53,51,51,53,52,52,52,52,53,51,52,54,51,52,51,52,51,52,54,55,53,65,72,72,111

pLDDT: mean 75.4, std 15.05, range [25.27, 97.81]

Nearest PDB structures (foldseek):
  7oh3-assembly1_T  TM=7.871E-01  e=1.462E-01  Saccharomyces cerevisiae S288C
  6gqb-assembly1_T  TM=5.716E-01  e=2.227E-01  Saccharomyces cerevisiae S288C
  3a98-assembly2_C  TM=7.568E-01  e=1.483E+00  Homo sapiens
  2rqr-assembly1_A  TM=6.541E-01  e=2.033E+00  Homo sapiens
  3a98-assembly1_A  TM=7.520E-01  e=4.032E+00  Homo sapiens

Radius of gyration: 37.6 Å; Cα contacts (8 Å, |Δi|>4): 272; chains: 1; bounding box: 82×31×124 Å